Protein AF-A0A832HDM3-F1 (afdb_monomer)

Structure (mmCIF, N/CA/C/O backbone):
data_AF-A0A832HDM3-F1
#
_entry.id   AF-A0A832HDM3-F1
#
loop_
_atom_site.group_PDB
_atom_site.id
_atom_site.type_symbol
_atom_site.label_atom_id
_atom_site.label_alt_id
_atom_site.label_comp_id
_atom_site.label_asym_id
_atom_site.label_entity_id
_atom_site.label_seq_id
_atom_site.pdbx_PDB_ins_code
_atom_site.Cartn_x
_atom_site.Cartn_y
_atom_site.Cartn_z
_atom_site.occupancy
_atom_site.B_iso_or_equiv
_atom_site.auth_seq_id
_atom_site.auth_comp_id
_atom_site.auth_asym_id
_atom_site.auth_atom_id
_atom_site.pdbx_PDB_model_num
ATOM 1 N N . MET A 1 1 ? 50.921 -23.678 -40.370 1.00 53.12 1 MET A N 1
ATOM 2 C CA . MET A 1 1 ? 50.305 -22.586 -41.157 1.00 53.12 1 MET A CA 1
ATOM 3 C C . MET A 1 1 ? 49.624 -21.638 -40.180 1.00 53.12 1 MET A C 1
ATOM 5 O O . MET A 1 1 ? 48.712 -22.069 -39.490 1.00 53.12 1 MET A O 1
ATOM 9 N N . ARG A 1 2 ? 50.122 -20.404 -40.016 1.00 60.69 2 ARG A N 1
ATOM 10 C CA . ARG A 1 2 ? 49.492 -19.406 -39.134 1.00 60.69 2 ARG A CA 1
ATOM 11 C C . ARG A 1 2 ? 48.236 -18.883 -39.833 1.00 60.69 2 ARG A C 1
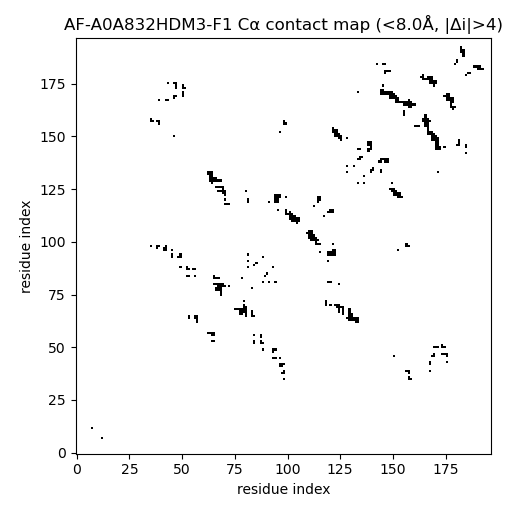ATOM 13 O O . ARG A 1 2 ? 48.351 -18.284 -40.896 1.00 60.69 2 ARG A O 1
ATOM 20 N N . GLN A 1 3 ? 47.059 -19.151 -39.274 1.00 69.19 3 GLN A N 1
ATOM 21 C CA . GLN A 1 3 ? 45.813 -18.558 -39.753 1.00 69.19 3 GLN A CA 1
ATOM 22 C C . GLN A 1 3 ? 45.880 -17.045 -39.511 1.00 69.19 3 GLN A C 1
ATOM 24 O O . GLN A 1 3 ? 46.030 -16.606 -38.372 1.00 69.19 3 GLN A O 1
ATOM 29 N N . ALA A 1 4 ? 45.827 -16.252 -40.581 1.00 66.88 4 ALA A N 1
ATOM 30 C CA . ALA A 1 4 ? 45.686 -14.808 -40.472 1.00 66.88 4 ALA A CA 1
ATOM 31 C C . ALA A 1 4 ? 44.328 -14.504 -39.823 1.00 66.88 4 ALA A C 1
ATOM 33 O O . ALA A 1 4 ? 43.287 -14.910 -40.343 1.00 66.88 4 ALA A O 1
ATOM 34 N N . ALA A 1 5 ? 44.340 -13.828 -38.674 1.00 71.88 5 ALA A N 1
ATOM 35 C CA . ALA A 1 5 ? 43.118 -13.359 -38.038 1.00 71.88 5 ALA A CA 1
ATOM 36 C C . ALA A 1 5 ? 42.422 -12.366 -38.983 1.00 71.88 5 ALA A C 1
ATOM 38 O O . ALA A 1 5 ? 43.034 -11.392 -39.423 1.00 71.88 5 ALA A O 1
ATOM 39 N N . LYS A 1 6 ? 41.157 -12.629 -39.329 1.00 76.12 6 LYS A N 1
ATOM 40 C CA . LYS A 1 6 ? 40.330 -11.691 -40.096 1.00 76.12 6 LYS A CA 1
ATOM 41 C C . LYS A 1 6 ? 40.103 -10.443 -39.236 1.00 76.12 6 LYS A C 1
ATOM 43 O O . LYS A 1 6 ? 39.576 -10.554 -38.133 1.00 76.12 6 LYS A O 1
ATOM 48 N N . GLY A 1 7 ? 40.543 -9.282 -39.720 1.00 79.88 7 GLY A N 1
ATOM 49 C CA . GLY A 1 7 ? 40.271 -7.996 -39.080 1.00 79.88 7 GLY A CA 1
ATOM 50 C C . GLY A 1 7 ? 38.804 -7.604 -39.252 1.00 79.88 7 GLY A C 1
ATOM 51 O O . GLY A 1 7 ? 38.212 -7.881 -40.292 1.00 79.88 7 GLY A O 1
ATOM 52 N N . PHE A 1 8 ? 38.232 -6.974 -38.229 1.00 80.25 8 PHE A N 1
ATOM 53 C CA . PHE A 1 8 ? 36.861 -6.472 -38.251 1.00 80.25 8 PHE A CA 1
ATOM 54 C C . PHE A 1 8 ? 36.763 -5.263 -39.187 1.00 80.25 8 PHE A C 1
ATOM 56 O O . PHE A 1 8 ? 37.583 -4.344 -39.103 1.00 80.25 8 PHE A O 1
ATOM 63 N N . THR A 1 9 ? 35.788 -5.250 -40.090 1.00 91.06 9 THR A N 1
ATOM 64 C CA . THR A 1 9 ? 35.557 -4.103 -40.973 1.00 91.06 9 THR A CA 1
ATOM 65 C C . THR A 1 9 ? 34.758 -3.022 -40.243 1.00 91.06 9 THR A C 1
ATOM 67 O O . THR A 1 9 ? 33.903 -3.300 -39.402 1.00 91.06 9 THR A O 1
ATOM 70 N N . LEU A 1 10 ? 35.002 -1.753 -40.582 1.00 90.19 10 LEU A N 1
ATOM 71 C CA . LEU A 1 10 ? 34.226 -0.625 -40.045 1.00 90.19 10 LEU A CA 1
ATOM 72 C C . LEU A 1 10 ? 32.723 -0.766 -40.338 1.00 90.19 10 LEU A C 1
ATOM 74 O O . LEU A 1 10 ? 31.896 -0.355 -39.529 1.00 90.19 10 LEU A O 1
ATOM 78 N N . LEU A 1 11 ? 32.377 -1.372 -41.478 1.00 93.50 11 LEU A N 1
ATOM 79 C CA . LEU A 1 11 ? 30.993 -1.618 -41.875 1.00 93.50 11 LEU A CA 1
ATOM 80 C C . LEU A 1 11 ? 30.313 -2.651 -40.968 1.00 93.50 11 LEU A C 1
ATOM 82 O O . LEU A 1 11 ? 29.177 -2.432 -40.555 1.00 93.50 11 LEU A O 1
ATOM 86 N N . GLU A 1 12 ? 31.004 -3.744 -40.628 1.00 93.50 12 GLU A N 1
ATOM 87 C CA . GLU A 1 12 ? 30.486 -4.753 -39.694 1.00 93.50 12 GLU A CA 1
ATOM 88 C C . GLU A 1 12 ? 30.199 -4.133 -38.322 1.00 93.50 12 GLU A C 1
ATOM 90 O O . GLU A 1 12 ? 29.145 -4.395 -37.744 1.00 93.50 12 GLU A O 1
ATOM 95 N N . LEU A 1 13 ? 31.069 -3.239 -37.835 1.00 92.25 13 LEU A N 1
ATOM 96 C CA . LEU A 1 13 ? 30.812 -2.508 -36.590 1.00 92.25 13 LEU A CA 1
ATOM 97 C C . LEU A 1 13 ? 29.603 -1.583 -36.705 1.00 92.25 13 LEU A C 1
ATOM 99 O O . LEU A 1 13 ? 28.762 -1.550 -35.806 1.00 92.25 13 LEU A O 1
ATOM 103 N N . LEU A 1 14 ? 29.513 -0.847 -37.813 1.00 94.62 14 LEU A N 1
ATOM 104 C CA . LEU A 1 14 ? 28.462 0.136 -38.041 1.00 94.62 14 LEU A CA 1
ATOM 105 C C . LEU A 1 14 ? 27.075 -0.515 -38.080 1.00 94.62 14 LEU A C 1
ATOM 107 O O . LEU A 1 14 ? 26.150 -0.029 -37.435 1.00 94.62 14 LEU A O 1
ATOM 111 N N . VAL A 1 15 ? 26.922 -1.631 -38.795 1.00 95.25 15 VAL A N 1
ATOM 112 C CA . VAL A 1 15 ? 25.636 -2.339 -38.883 1.00 95.25 15 VAL A CA 1
ATOM 113 C C . VAL A 1 15 ? 25.203 -2.863 -37.511 1.00 95.25 15 VAL A C 1
ATOM 115 O O . VAL A 1 15 ? 24.029 -2.760 -37.160 1.00 95.25 15 VAL A O 1
ATOM 118 N N . VAL A 1 16 ? 26.139 -3.360 -36.696 1.00 95.56 16 VAL A N 1
ATOM 119 C CA . VAL A 1 16 ? 25.828 -3.878 -35.354 1.00 95.56 16 VAL A CA 1
ATOM 120 C C . VAL A 1 16 ? 25.312 -2.775 -34.435 1.00 95.56 16 VAL A C 1
ATOM 122 O O . VAL A 1 16 ? 24.272 -2.951 -33.800 1.00 95.56 16 VAL A O 1
ATOM 125 N N . VAL A 1 17 ? 25.983 -1.621 -34.382 1.00 96.56 17 VAL A N 1
ATOM 126 C CA . VAL A 1 17 ? 25.515 -0.513 -33.532 1.00 96.56 17 VAL A CA 1
ATOM 127 C C . VAL A 1 17 ? 24.185 0.062 -34.023 1.00 96.56 17 VAL A C 1
ATOM 129 O O . VAL A 1 17 ? 23.351 0.431 -33.199 1.00 96.56 17 VAL A O 1
ATOM 132 N N . MET A 1 18 ? 23.939 0.061 -35.339 1.00 97.31 18 MET A N 1
ATOM 133 C CA . MET A 1 18 ? 22.647 0.458 -35.911 1.00 97.31 18 MET A CA 1
ATOM 134 C C . MET A 1 18 ? 21.521 -0.481 -35.467 1.00 97.31 18 MET A C 1
ATOM 136 O O . MET A 1 18 ? 20.474 -0.014 -35.022 1.00 97.31 18 MET A O 1
ATOM 140 N N . ILE A 1 19 ? 21.742 -1.798 -35.514 1.00 97.00 19 ILE A N 1
ATOM 141 C CA . ILE A 1 19 ? 20.753 -2.784 -35.055 1.00 97.00 19 ILE A CA 1
ATOM 142 C C . ILE A 1 19 ? 20.501 -2.639 -33.546 1.00 97.00 19 ILE A C 1
ATOM 144 O O . ILE A 1 19 ? 19.345 -2.603 -33.127 1.00 97.00 19 ILE A O 1
ATOM 148 N N . ILE A 1 20 ? 21.551 -2.492 -32.727 1.00 96.75 20 ILE A N 1
ATOM 149 C CA . ILE A 1 20 ? 21.409 -2.272 -31.276 1.00 96.75 20 ILE A CA 1
ATOM 150 C C . ILE A 1 20 ? 20.607 -0.993 -30.996 1.00 96.75 20 ILE A C 1
ATOM 152 O O . ILE A 1 20 ? 19.727 -1.005 -30.137 1.00 96.75 20 ILE A O 1
ATOM 156 N N . GLY A 1 21 ? 20.857 0.088 -31.743 1.00 97.19 21 GLY A N 1
ATOM 157 C CA . GLY A 1 21 ? 20.116 1.343 -31.618 1.00 97.19 21 GLY A CA 1
ATOM 158 C C . GLY A 1 21 ? 18.615 1.176 -31.867 1.00 97.19 21 GLY A C 1
ATOM 159 O O . GLY A 1 21 ? 17.808 1.648 -31.068 1.00 97.19 21 GLY A O 1
ATOM 160 N N . VAL A 1 22 ? 18.234 0.444 -32.920 1.00 96.31 22 VAL A N 1
ATOM 161 C CA . VAL A 1 22 ? 16.821 0.146 -33.223 1.00 96.31 22 VAL A CA 1
ATOM 162 C C . VAL A 1 22 ? 16.179 -0.699 -32.119 1.00 96.31 22 VAL A C 1
ATOM 164 O O . VAL A 1 22 ? 15.066 -0.401 -31.687 1.00 96.31 22 VAL A O 1
ATOM 167 N N . LEU A 1 23 ? 16.879 -1.721 -31.617 1.00 97.00 23 LEU A N 1
ATOM 168 C CA . LEU A 1 23 ? 16.364 -2.574 -30.540 1.00 97.00 23 LEU A CA 1
ATOM 169 C C . LEU A 1 23 ? 16.149 -1.787 -29.240 1.00 97.00 23 LEU A C 1
ATOM 171 O O . LEU A 1 23 ? 15.093 -1.904 -28.615 1.00 97.00 23 LEU A O 1
ATOM 175 N N . LEU A 1 24 ? 17.113 -0.948 -28.849 1.00 96.12 24 LEU A N 1
ATOM 176 C CA . LEU A 1 24 ? 16.995 -0.107 -27.657 1.00 96.12 24 LEU A CA 1
ATOM 177 C C . LEU A 1 24 ? 15.865 0.920 -27.792 1.00 96.12 24 LEU A C 1
ATOM 179 O O . LEU A 1 24 ? 15.121 1.120 -26.831 1.00 96.12 24 LEU A O 1
ATOM 183 N N . ALA A 1 25 ? 15.685 1.518 -28.974 1.00 94.31 25 ALA A N 1
ATOM 184 C CA . ALA A 1 25 ? 14.614 2.483 -29.224 1.00 94.31 25 ALA A CA 1
ATOM 185 C C . ALA A 1 25 ? 13.215 1.896 -28.961 1.00 94.31 25 ALA A C 1
ATOM 187 O O . ALA A 1 25 ? 12.348 2.589 -28.432 1.00 94.31 25 ALA A O 1
ATOM 188 N N . ILE A 1 26 ? 13.006 0.613 -29.272 1.00 94.25 26 ILE A N 1
ATOM 189 C CA . ILE A 1 26 ? 11.732 -0.078 -29.018 1.00 94.25 26 ILE A CA 1
ATOM 190 C C . ILE A 1 26 ? 11.630 -0.543 -27.554 1.00 94.25 26 ILE A C 1
ATOM 192 O O . ILE A 1 26 ? 10.548 -0.530 -26.969 1.00 94.25 26 ILE A O 1
ATOM 196 N N . MET A 1 27 ? 12.745 -0.937 -26.934 1.00 93.00 27 MET A N 1
ATOM 197 C CA . MET A 1 27 ? 12.757 -1.524 -25.589 1.00 93.00 27 MET A CA 1
ATOM 198 C C . MET A 1 27 ? 12.535 -0.500 -24.464 1.00 93.00 27 MET A C 1
ATOM 200 O O . MET A 1 27 ? 11.845 -0.801 -23.487 1.00 93.00 27 MET A O 1
ATOM 204 N N . VAL A 1 28 ? 13.082 0.712 -24.593 1.00 91.88 28 VAL A N 1
ATOM 205 C CA . VAL A 1 28 ? 12.977 1.769 -23.569 1.00 91.88 28 VAL A CA 1
ATOM 206 C C . VAL A 1 28 ? 11.524 2.122 -23.191 1.00 91.88 28 VAL A C 1
ATOM 208 O O . VAL A 1 28 ? 11.221 2.086 -21.995 1.00 91.88 28 VAL A O 1
ATOM 211 N N . PRO A 1 29 ? 10.596 2.421 -24.128 1.00 85.69 29 PRO A N 1
ATOM 212 C CA . PRO A 1 29 ? 9.221 2.780 -23.760 1.00 85.69 29 PRO A CA 1
ATOM 213 C C . PRO A 1 29 ? 8.453 1.622 -23.103 1.00 85.69 29 PRO A C 1
ATOM 215 O O . PRO A 1 29 ? 7.623 1.845 -22.222 1.00 85.69 29 PRO A O 1
ATOM 218 N N . VAL A 1 30 ? 8.747 0.374 -23.481 1.00 90.44 30 VAL A N 1
ATOM 219 C CA . VAL A 1 30 ? 8.083 -0.813 -22.917 1.00 90.44 30 VAL A CA 1
ATOM 220 C C . VAL A 1 30 ? 8.484 -1.038 -21.457 1.00 90.44 30 VAL A C 1
ATOM 222 O O . VAL A 1 30 ? 7.640 -1.394 -20.630 1.00 90.44 30 VAL A O 1
ATOM 225 N N . LEU A 1 31 ? 9.752 -0.792 -21.116 1.00 88.75 31 LEU A N 1
ATOM 226 C CA . LEU A 1 31 ? 10.269 -1.000 -19.764 1.00 88.75 31 LEU A CA 1
ATOM 227 C C . LEU A 1 31 ? 9.603 -0.082 -18.725 1.00 88.75 31 LEU A C 1
ATOM 229 O O . LEU A 1 31 ? 9.371 -0.514 -17.595 1.00 88.75 31 LEU A O 1
ATOM 233 N N . GLY A 1 32 ? 9.256 1.153 -19.105 1.00 84.31 32 GLY A N 1
ATOM 234 C CA . GLY A 1 32 ? 8.542 2.089 -18.229 1.00 84.31 32 GLY A CA 1
ATOM 235 C C . GLY A 1 32 ? 7.186 1.537 -17.784 1.00 84.31 32 GLY A C 1
ATOM 236 O O . GLY A 1 32 ? 6.943 1.372 -16.588 1.00 84.31 32 GLY A O 1
ATOM 237 N N . ASN A 1 33 ? 6.356 1.136 -18.750 1.00 84.06 33 ASN A N 1
ATOM 238 C CA . ASN A 1 33 ? 5.039 0.546 -18.488 1.00 84.06 33 ASN A CA 1
ATOM 239 C C . ASN A 1 33 ? 5.138 -0.754 -17.675 1.00 84.06 33 ASN A C 1
ATOM 241 O O . ASN A 1 33 ? 4.314 -1.016 -16.798 1.00 84.06 33 ASN A O 1
ATOM 245 N N . ALA A 1 34 ? 6.147 -1.586 -17.955 1.00 87.19 34 ALA A N 1
ATOM 246 C CA . ALA A 1 34 ? 6.375 -2.821 -17.209 1.00 87.19 34 ALA A CA 1
ATOM 247 C C . ALA A 1 34 ? 6.717 -2.543 -15.737 1.00 87.19 34 ALA A C 1
ATOM 249 O O . ALA A 1 34 ? 6.176 -3.199 -14.846 1.00 87.19 34 ALA A O 1
ATOM 250 N N . ARG A 1 35 ? 7.570 -1.545 -15.472 1.00 87.06 35 ARG A N 1
ATOM 251 C CA . ARG A 1 35 ? 7.946 -1.138 -14.113 1.00 87.06 35 ARG A CA 1
ATOM 252 C C . ARG A 1 35 ? 6.757 -0.585 -13.332 1.00 87.06 35 ARG A C 1
ATOM 254 O O . ARG A 1 35 ? 6.601 -0.929 -12.165 1.00 87.06 35 ARG A O 1
ATOM 261 N N . GLU A 1 36 ? 5.917 0.229 -13.963 1.00 85.19 36 GLU A N 1
ATOM 262 C CA . GLU A 1 36 ? 4.714 0.778 -13.329 1.00 85.19 36 GLU A CA 1
ATOM 263 C C . GLU A 1 36 ? 3.729 -0.331 -12.936 1.00 85.19 36 GLU A C 1
ATOM 265 O O . GLU A 1 36 ? 3.281 -0.401 -11.790 1.00 85.19 36 GLU A O 1
ATOM 270 N N . ARG A 1 37 ? 3.463 -1.268 -13.857 1.00 87.88 37 ARG A N 1
ATOM 271 C CA . ARG A 1 37 ? 2.613 -2.438 -13.591 1.00 87.88 37 ARG A CA 1
ATOM 272 C C . ARG A 1 37 ? 3.185 -3.321 -12.485 1.00 87.88 37 ARG A C 1
ATOM 274 O O . ARG A 1 37 ? 2.439 -3.748 -11.608 1.00 87.88 37 ARG A O 1
ATOM 281 N N . ALA A 1 38 ? 4.495 -3.568 -12.495 1.00 90.81 38 ALA A N 1
ATOM 282 C CA . ALA A 1 38 ? 5.166 -4.311 -11.431 1.00 90.81 38 ALA A CA 1
ATOM 283 C C . ALA A 1 38 ? 5.033 -3.600 -10.076 1.00 90.81 38 ALA A C 1
ATOM 285 O O . ALA A 1 38 ? 4.770 -4.253 -9.069 1.00 90.81 38 ALA A O 1
ATOM 286 N N . GLY A 1 39 ? 5.141 -2.267 -10.060 1.00 90.56 39 GLY A N 1
ATOM 287 C CA . GLY A 1 39 ? 4.891 -1.447 -8.877 1.00 90.56 39 GLY A CA 1
ATOM 288 C C . GLY A 1 39 ? 3.468 -1.613 -8.345 1.00 90.56 39 GLY A C 1
ATOM 289 O O . GLY A 1 39 ? 3.295 -1.833 -7.150 1.00 90.56 39 GLY A O 1
ATOM 290 N N . ARG A 1 40 ? 2.459 -1.596 -9.227 1.00 90.94 40 ARG A N 1
ATOM 291 C CA . ARG A 1 40 ? 1.051 -1.820 -8.852 1.00 90.94 40 ARG A CA 1
ATOM 292 C C . ARG A 1 40 ? 0.830 -3.187 -8.223 1.00 90.94 40 ARG A C 1
ATOM 294 O O . ARG A 1 40 ? 0.243 -3.283 -7.151 1.00 90.94 40 ARG A O 1
ATOM 301 N N . VAL A 1 41 ? 1.351 -4.237 -8.854 1.00 92.75 41 VAL A N 1
ATOM 302 C CA . VAL A 1 41 ? 1.258 -5.610 -8.334 1.00 92.75 41 VAL A CA 1
ATOM 303 C C . VAL A 1 41 ? 1.954 -5.731 -6.977 1.00 92.75 41 VAL A C 1
ATOM 305 O O . VAL A 1 41 ? 1.413 -6.347 -6.061 1.00 92.75 41 VAL A O 1
ATOM 308 N N . ALA A 1 42 ? 3.127 -5.116 -6.820 1.00 94.06 42 ALA A N 1
ATO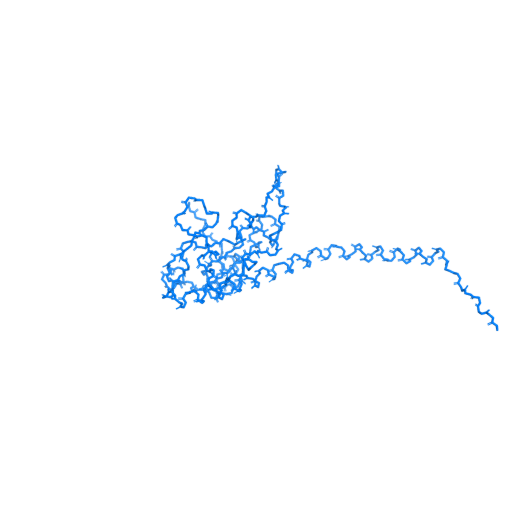M 309 C CA . ALA A 1 42 ? 3.862 -5.127 -5.563 1.00 94.06 42 ALA A CA 1
ATOM 310 C C . ALA A 1 42 ? 3.123 -4.372 -4.443 1.00 94.06 42 ALA A C 1
ATOM 312 O O . ALA A 1 42 ? 2.991 -4.918 -3.349 1.00 94.06 42 ALA A O 1
ATOM 313 N N . CYS A 1 43 ? 2.594 -3.167 -4.699 1.00 92.62 43 CYS A N 1
ATOM 314 C CA . CYS A 1 43 ? 1.803 -2.437 -3.698 1.00 92.62 43 CYS A CA 1
ATOM 315 C C . CYS A 1 43 ? 0.502 -3.176 -3.359 1.00 92.62 43 CYS A C 1
ATOM 317 O O . CYS A 1 43 ? 0.156 -3.283 -2.186 1.00 92.62 43 CYS A O 1
ATOM 319 N N . GLY A 1 44 ? -0.161 -3.795 -4.341 1.00 94.50 44 GLY A N 1
ATOM 320 C CA . GLY A 1 44 ? -1.329 -4.638 -4.083 1.00 94.50 44 GLY A CA 1
ATOM 321 C C . GLY A 1 44 ? -1.014 -5.854 -3.203 1.00 94.50 44 GLY A C 1
ATOM 322 O O . GLY A 1 44 ? -1.777 -6.182 -2.297 1.00 94.50 44 GLY A O 1
ATOM 323 N N . ALA A 1 45 ? 0.140 -6.498 -3.397 1.00 94.81 45 ALA A N 1
ATOM 324 C CA . ALA A 1 45 ? 0.582 -7.590 -2.530 1.00 94.81 45 ALA A CA 1
ATOM 325 C C . ALA A 1 45 ? 0.874 -7.119 -1.092 1.00 94.81 45 ALA A C 1
ATOM 327 O O . ALA A 1 45 ? 0.508 -7.812 -0.141 1.00 94.81 45 ALA A O 1
ATOM 328 N N . LEU A 1 46 ? 1.477 -5.935 -0.927 1.00 94.88 46 LEU A N 1
ATOM 329 C CA . LEU A 1 46 ? 1.701 -5.321 0.386 1.00 94.88 46 LEU A CA 1
ATOM 330 C C . LEU A 1 46 ? 0.377 -4.990 1.085 1.00 94.88 46 LEU A C 1
ATOM 332 O O . LEU A 1 46 ? 0.186 -5.404 2.225 1.00 94.88 46 LEU A O 1
ATOM 336 N N . LEU A 1 47 ? -0.567 -4.344 0.390 1.00 95.44 47 LEU A N 1
ATOM 337 C CA . LEU A 1 47 ? -1.914 -4.069 0.906 1.00 95.44 47 LEU A CA 1
ATOM 338 C C . LEU A 1 47 ? -2.636 -5.347 1.333 1.00 95.44 47 LEU A C 1
ATOM 340 O O . LEU A 1 47 ? -3.225 -5.394 2.409 1.00 95.44 47 LEU A O 1
ATOM 344 N N . LYS A 1 48 ? -2.549 -6.414 0.535 1.00 96.19 48 LYS A N 1
ATOM 345 C CA . LYS A 1 48 ? -3.117 -7.714 0.906 1.00 96.19 48 LYS A CA 1
ATOM 346 C C . LYS A 1 48 ? -2.479 -8.273 2.182 1.00 96.19 48 LYS A C 1
ATOM 348 O O . LYS A 1 48 ? -3.188 -8.813 3.029 1.00 96.19 48 LYS A O 1
ATOM 353 N N . GLY A 1 49 ? -1.162 -8.116 2.339 1.00 95.69 49 GLY A N 1
ATOM 354 C CA . GLY A 1 49 ? -0.444 -8.437 3.575 1.00 95.69 49 GLY A CA 1
ATOM 355 C C . GLY A 1 49 ? -0.945 -7.626 4.774 1.00 95.69 49 GLY A C 1
ATOM 356 O O . GLY A 1 49 ? -1.206 -8.198 5.831 1.00 95.69 49 GLY A O 1
ATOM 357 N N . LEU A 1 50 ? -1.182 -6.323 4.595 1.00 96.44 50 LEU A N 1
ATOM 358 C CA . LEU A 1 50 ? -1.801 -5.480 5.622 1.00 96.44 50 LEU A CA 1
ATOM 359 C C . LEU A 1 50 ? -3.222 -5.947 5.963 1.00 96.44 50 LEU A C 1
ATOM 361 O O . LEU A 1 50 ? -3.570 -5.990 7.136 1.00 96.44 50 LEU A O 1
ATOM 365 N N . GLY A 1 51 ? -4.021 -6.371 4.980 1.00 95.62 51 GLY A N 1
ATOM 366 C CA . GLY A 1 51 ? -5.354 -6.942 5.213 1.00 95.62 51 GLY A CA 1
ATOM 367 C C . GLY A 1 51 ? -5.337 -8.224 6.045 1.00 95.62 51 GLY A C 1
ATOM 368 O O . GLY A 1 51 ? -6.184 -8.409 6.916 1.00 95.62 51 GLY A O 1
ATOM 369 N N . VAL A 1 52 ? -4.328 -9.084 5.860 1.00 96.19 52 VAL A N 1
ATOM 370 C CA . VAL A 1 52 ? -4.084 -10.205 6.784 1.00 96.19 52 VAL A CA 1
ATOM 371 C C . VAL A 1 52 ? -3.823 -9.684 8.200 1.00 96.19 52 VAL A C 1
ATOM 373 O O . VAL A 1 52 ? -4.484 -10.141 9.126 1.00 96.19 52 VAL A O 1
ATOM 376 N N . GLY A 1 53 ? -2.949 -8.685 8.360 1.00 96.19 53 GLY A N 1
ATOM 377 C CA . GLY A 1 53 ? -2.681 -8.064 9.661 1.00 96.19 53 GLY A CA 1
ATOM 378 C C . GLY A 1 53 ? -3.923 -7.448 10.316 1.00 96.19 53 GLY A C 1
ATOM 379 O O . GLY A 1 53 ? -4.113 -7.590 11.522 1.00 96.19 53 GLY A O 1
ATOM 380 N N . VAL A 1 54 ? -4.804 -6.814 9.533 1.00 95.69 54 VAL A N 1
ATOM 381 C CA . VAL A 1 54 ? -6.081 -6.264 10.021 1.00 95.69 54 VAL A CA 1
ATOM 382 C C . VAL A 1 54 ? -6.981 -7.379 10.545 1.00 95.69 54 VAL A C 1
ATOM 384 O O . VAL A 1 54 ? -7.558 -7.235 11.619 1.00 95.69 54 VAL A O 1
ATOM 387 N N . ARG A 1 55 ? -7.088 -8.506 9.832 1.00 94.88 55 ARG A N 1
ATOM 388 C CA . ARG A 1 55 ? -7.885 -9.648 10.303 1.00 94.88 55 ARG A CA 1
ATOM 389 C C . ARG A 1 55 ? -7.335 -10.241 11.592 1.00 94.88 55 ARG A C 1
ATOM 391 O O . ARG A 1 55 ? -8.109 -10.449 12.518 1.00 94.88 55 ARG A O 1
ATOM 398 N N . THR A 1 56 ? -6.020 -10.428 11.686 1.00 96.12 56 THR A N 1
ATOM 399 C CA . THR A 1 56 ? -5.385 -10.885 12.931 1.00 96.12 56 THR A CA 1
ATOM 400 C C . THR A 1 56 ? -5.667 -9.917 14.081 1.00 96.12 56 THR A C 1
ATOM 402 O O . THR A 1 56 ? -6.047 -10.343 15.166 1.00 96.12 56 THR A O 1
ATOM 405 N N . TYR A 1 57 ? -5.593 -8.604 13.833 1.00 96.44 57 TYR A N 1
ATOM 406 C CA . TYR A 1 57 ? -5.980 -7.603 14.828 1.00 96.44 57 TYR A CA 1
ATOM 407 C C . TYR A 1 57 ? -7.449 -7.759 15.247 1.00 96.44 57 TYR A C 1
ATOM 409 O O . TYR A 1 57 ? -7.758 -7.745 16.436 1.00 96.44 57 TYR A O 1
ATOM 417 N N . MET A 1 58 ? -8.368 -7.920 14.293 1.00 94.81 58 MET A N 1
ATOM 418 C CA . MET A 1 58 ? -9.795 -8.085 14.577 1.00 94.81 58 MET A CA 1
ATOM 419 C C . MET A 1 58 ? -10.075 -9.327 15.426 1.00 94.81 58 MET A C 1
ATOM 421 O O . MET A 1 58 ? -10.871 -9.252 16.362 1.00 94.81 58 MET A O 1
ATOM 425 N N . GLU A 1 59 ? -9.431 -10.452 15.122 1.00 94.56 59 GLU A N 1
ATOM 426 C CA . GLU A 1 59 ? -9.553 -11.698 15.887 1.00 94.56 59 GLU A CA 1
ATOM 427 C C . GLU A 1 59 ? -9.153 -11.500 17.358 1.00 94.56 59 GLU A C 1
ATOM 429 O O . GLU A 1 59 ? -9.841 -11.983 18.258 1.00 94.56 59 GLU A O 1
ATOM 434 N N . GLU A 1 60 ? -8.110 -10.709 17.613 1.00 95.94 60 GLU A N 1
ATOM 435 C CA . GLU A 1 60 ? -7.632 -10.380 18.962 1.00 95.94 60 GLU A CA 1
ATOM 436 C C . GLU A 1 60 ? -8.487 -9.306 19.66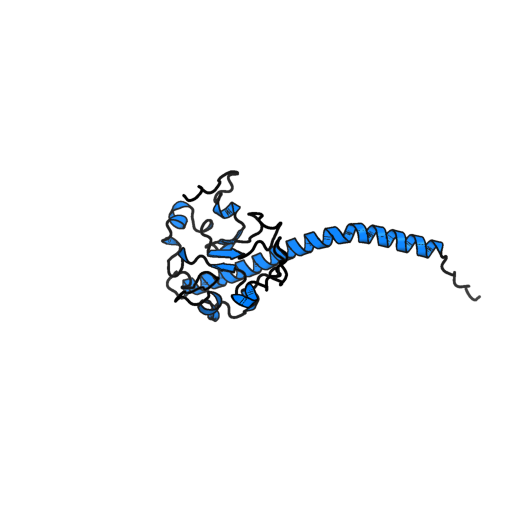7 1.00 95.94 60 GLU A C 1
ATOM 438 O O . GLU A 1 60 ? -8.518 -9.242 20.896 1.00 95.94 60 GLU A O 1
ATOM 443 N N . ASN A 1 61 ? -9.218 -8.478 18.911 1.00 95.62 61 ASN A N 1
ATOM 444 C CA . ASN A 1 61 ? -9.931 -7.293 19.408 1.00 95.62 61 ASN A CA 1
ATOM 445 C C . ASN A 1 61 ? -11.451 -7.373 19.186 1.00 95.62 61 ASN A C 1
ATOM 447 O O . ASN A 1 61 ? -12.085 -6.410 18.748 1.00 95.62 61 ASN A O 1
ATOM 451 N N . GLN A 1 62 ? -12.069 -8.518 19.495 1.00 94.19 62 GLN A N 1
ATOM 452 C CA . GLN A 1 62 ? -13.535 -8.699 19.478 1.00 94.19 62 GLN A CA 1
ATOM 453 C C . GLN A 1 62 ? -14.193 -8.355 18.124 1.00 94.19 62 GLN A C 1
ATOM 455 O O . GLN A 1 62 ? -15.318 -7.846 18.058 1.00 94.19 62 GLN A O 1
ATOM 460 N N . LEU A 1 63 ? -13.494 -8.651 17.026 1.00 92.88 63 LEU A N 1
ATOM 461 C CA . LEU A 1 63 ? -13.913 -8.386 15.649 1.00 92.88 63 LEU A CA 1
ATOM 462 C C . LEU A 1 63 ? -14.100 -6.892 15.342 1.00 92.88 63 LEU A C 1
ATOM 464 O O . LEU A 1 63 ? -14.928 -6.524 14.504 1.00 92.88 63 LEU A O 1
ATOM 468 N N . THR A 1 64 ? -13.357 -6.025 16.033 1.00 93.94 64 THR A N 1
ATOM 469 C CA . THR A 1 64 ? -13.337 -4.580 15.773 1.00 93.94 64 THR A CA 1
ATOM 470 C C . THR A 1 64 ? -12.123 -4.182 14.944 1.00 93.94 64 THR A C 1
ATOM 472 O O . THR A 1 64 ? -11.038 -4.743 15.092 1.00 93.94 64 THR A O 1
ATOM 475 N N . LEU A 1 65 ? -12.316 -3.215 14.048 1.00 93.94 65 LEU A N 1
ATOM 476 C CA . LEU A 1 65 ? -11.230 -2.647 13.256 1.00 93.94 65 LEU A CA 1
ATOM 477 C C . LEU A 1 65 ? -10.319 -1.743 14.105 1.00 93.94 65 LEU A C 1
ATOM 479 O O . LEU A 1 65 ? -10.802 -1.133 15.066 1.00 93.94 65 LEU A O 1
ATOM 483 N N . PRO A 1 66 ? -9.032 -1.597 13.729 1.00 94.31 66 PRO A N 1
ATOM 484 C CA . PRO A 1 66 ? -8.066 -0.780 14.455 1.00 94.31 66 PRO A CA 1
ATOM 485 C C . PRO A 1 66 ? -8.586 0.614 14.796 1.00 94.31 66 PRO A C 1
ATOM 487 O O . PRO A 1 66 ? -9.106 1.345 13.945 1.00 94.31 66 PRO A O 1
ATOM 490 N N . TRP A 1 67 ? -8.434 1.001 16.058 1.00 92.75 67 TRP A N 1
ATOM 491 C CA . TRP A 1 67 ? -8.691 2.370 16.480 1.00 92.75 67 TRP A CA 1
ATOM 492 C C . TRP A 1 67 ? -7.469 3.228 16.135 1.00 92.75 67 TRP A C 1
ATOM 494 O O . TRP A 1 67 ? -6.482 3.254 16.870 1.00 92.75 67 TRP A O 1
ATOM 504 N N . ALA A 1 68 ? -7.510 3.852 14.960 1.00 89.88 68 ALA A N 1
ATOM 505 C CA . ALA A 1 68 ? -6.403 4.613 14.397 1.00 89.88 68 ALA A CA 1
ATOM 506 C C . ALA A 1 68 ? -6.901 5.832 13.610 1.00 89.88 68 ALA A C 1
ATOM 508 O O . ALA A 1 68 ? -8.032 5.849 13.115 1.00 89.88 68 ALA A O 1
ATOM 509 N N . ALA A 1 69 ? -6.044 6.845 13.499 1.00 85.56 69 ALA A N 1
ATOM 510 C CA . ALA A 1 69 ? -6.304 8.056 12.736 1.00 85.56 69 ALA A CA 1
ATOM 511 C C . ALA A 1 69 ? -6.246 7.789 11.228 1.00 85.56 69 ALA A C 1
ATOM 513 O O . ALA A 1 69 ? -5.476 6.947 10.757 1.00 85.56 69 ALA A O 1
ATOM 514 N N . GLN A 1 70 ? -7.017 8.564 10.466 1.00 80.38 70 GLN A N 1
ATOM 515 C CA . GLN A 1 70 ? -6.726 8.780 9.054 1.00 80.38 70 GLN A CA 1
ATOM 516 C C . GLN A 1 70 ? -5.429 9.596 8.940 1.00 80.38 70 GLN A C 1
ATOM 518 O O . GLN A 1 70 ? -5.203 10.516 9.728 1.00 80.38 70 GLN A O 1
ATOM 523 N N . VAL A 1 71 ? -4.583 9.269 7.963 1.00 74.81 71 VAL A N 1
ATOM 524 C CA . VAL A 1 71 ? -3.446 10.121 7.592 1.00 74.81 71 VAL A CA 1
ATOM 525 C C . VAL A 1 71 ? -3.894 11.140 6.531 1.00 74.81 71 VAL A C 1
ATOM 527 O O . VAL A 1 71 ? -4.649 10.772 5.631 1.00 74.81 71 VAL A O 1
ATOM 530 N N . PRO A 1 72 ? -3.455 12.408 6.589 1.00 69.19 72 PRO A N 1
ATOM 531 C CA . PRO A 1 72 ? -2.473 12.937 7.525 1.00 69.19 72 PRO A CA 1
ATOM 532 C C . PRO A 1 72 ? -3.042 13.113 8.938 1.00 69.19 72 PRO A C 1
ATOM 534 O O . PRO A 1 72 ? -4.167 13.589 9.101 1.00 69.19 72 PRO A O 1
ATOM 537 N N . SER A 1 73 ? -2.267 12.746 9.964 1.00 65.62 73 SER A N 1
ATOM 538 C CA . SER A 1 73 ? -2.718 12.805 11.363 1.00 65.62 73 SER A CA 1
ATOM 539 C C . SER A 1 73 ? -2.656 14.241 11.897 1.00 65.62 73 SER A C 1
ATOM 541 O O . SER A 1 73 ? -1.791 14.603 12.695 1.00 65.62 73 SER A O 1
ATOM 543 N N . ILE A 1 74 ? -3.548 15.104 11.412 1.00 63.00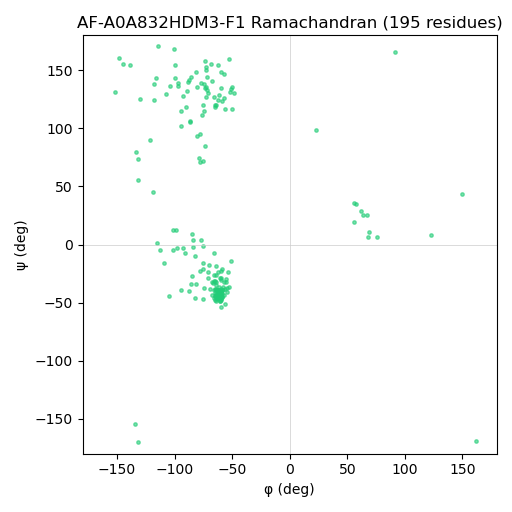 74 ILE A N 1
ATOM 544 C CA . ILE A 1 74 ? -3.616 16.510 11.815 1.00 63.00 74 ILE A CA 1
ATOM 545 C C . ILE A 1 74 ? -4.641 16.640 12.946 1.00 63.00 74 ILE A C 1
ATOM 547 O O . ILE A 1 74 ? -5.835 16.453 12.732 1.00 63.00 74 ILE A O 1
ATOM 551 N N . ASN A 1 75 ? -4.184 17.009 14.148 1.00 58.09 75 ASN A N 1
ATOM 552 C CA . ASN A 1 75 ? -5.032 17.299 15.316 1.00 58.09 75 ASN A CA 1
ATOM 553 C C . ASN A 1 75 ? -5.958 16.143 15.758 1.00 58.09 75 ASN A C 1
ATOM 555 O O . ASN A 1 75 ? -7.074 16.379 16.225 1.00 58.09 75 ASN A O 1
ATOM 559 N N . THR A 1 76 ? -5.511 14.892 15.634 1.00 68.50 76 THR A N 1
ATOM 560 C CA . THR A 1 76 ? -6.280 13.714 16.062 1.00 68.50 76 THR A CA 1
ATOM 561 C C . THR A 1 76 ? -5.754 13.141 17.379 1.00 68.50 76 THR A C 1
ATOM 563 O O . THR A 1 76 ? -4.557 12.928 17.523 1.00 68.50 76 THR A O 1
ATOM 566 N N . ASN A 1 77 ? -6.645 12.782 18.313 1.00 81.44 77 ASN A N 1
ATOM 567 C CA . ASN A 1 77 ? -6.291 12.021 19.530 1.00 81.44 77 ASN A CA 1
ATOM 568 C C . ASN 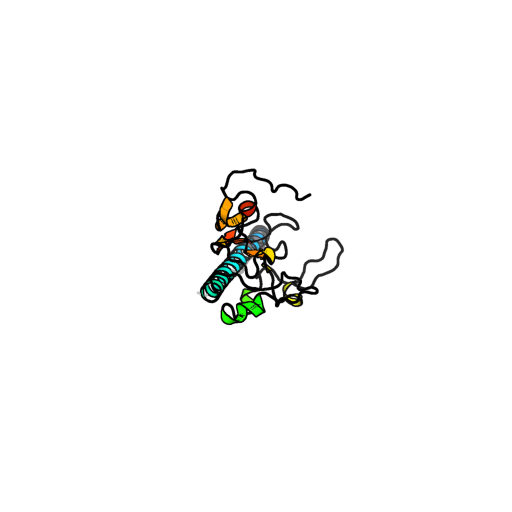A 1 77 ? -6.066 10.517 19.261 1.00 81.44 77 ASN A C 1
ATOM 570 O O . ASN A 1 77 ? -5.903 9.741 20.200 1.00 81.44 77 ASN A O 1
ATOM 574 N N . MET A 1 78 ? -6.130 10.095 17.997 1.00 84.38 78 MET A N 1
ATOM 575 C CA . MET A 1 78 ? -5.922 8.713 17.576 1.00 84.38 78 MET A CA 1
ATOM 576 C C . MET A 1 78 ? -4.476 8.516 17.098 1.00 84.38 78 MET A C 1
ATOM 578 O O . MET A 1 78 ? -3.968 9.386 16.387 1.00 84.38 78 MET A O 1
ATOM 582 N N . PRO A 1 79 ? -3.830 7.388 17.441 1.00 87.69 79 PRO A N 1
ATOM 583 C CA . PRO A 1 79 ? -2.519 7.036 16.911 1.00 87.69 79 PRO A CA 1
ATOM 584 C C . PRO A 1 79 ? -2.597 6.699 15.410 1.00 87.69 79 PRO A C 1
ATOM 586 O O . PRO A 1 79 ? -3.655 6.279 14.926 1.00 87.69 79 PRO A O 1
ATOM 589 N N . PRO A 1 80 ? -1.495 6.839 14.657 1.00 87.31 80 PRO A N 1
ATOM 590 C CA . PRO A 1 80 ? -1.397 6.335 13.292 1.00 87.31 80 PRO A CA 1
ATOM 591 C C . PRO A 1 80 ? -1.593 4.817 13.232 1.00 87.31 80 PRO A C 1
ATOM 593 O O . PRO A 1 80 ? -1.182 4.079 14.129 1.00 87.31 80 PRO A O 1
ATOM 596 N N . LEU A 1 81 ? -2.156 4.328 12.126 1.00 90.38 81 LEU A N 1
ATOM 597 C CA . LEU A 1 81 ? -2.417 2.897 11.941 1.00 90.38 81 LEU A CA 1
ATOM 598 C C . LEU A 1 81 ? -1.172 1.995 12.119 1.00 90.38 81 LEU A C 1
ATOM 600 O O . LEU A 1 81 ? -1.306 0.966 12.790 1.00 90.38 81 LEU A O 1
ATOM 604 N N . PRO A 1 82 ? 0.033 2.360 11.623 1.00 91.94 82 PRO A N 1
ATOM 605 C CA . PRO A 1 82 ? 1.243 1.569 11.846 1.00 91.94 82 PRO A CA 1
ATOM 606 C C . PRO A 1 82 ? 1.611 1.390 13.317 1.00 91.94 82 PRO A C 1
ATOM 608 O O . PRO A 1 82 ? 2.192 0.374 13.691 1.00 91.94 82 PRO A O 1
ATOM 611 N N . GLU A 1 83 ? 1.274 2.365 14.162 1.00 90.38 83 GLU A N 1
ATOM 612 C CA . GLU A 1 83 ? 1.519 2.285 15.597 1.00 90.38 83 GLU A CA 1
ATOM 613 C C . GLU A 1 83 ? 0.509 1.348 16.269 1.00 90.38 83 GLU A C 1
ATOM 615 O O . GLU A 1 83 ? 0.912 0.445 17.004 1.00 90.38 83 GLU A O 1
ATOM 620 N N . THR A 1 84 ? -0.784 1.489 15.951 1.00 92.25 84 THR A N 1
ATOM 621 C CA . THR A 1 84 ? -1.856 0.625 16.481 1.00 92.25 84 THR A CA 1
ATOM 622 C C . THR A 1 84 ? -1.649 -0.845 16.125 1.00 92.25 84 THR A C 1
ATOM 624 O O . THR A 1 84 ? -1.899 -1.724 16.948 1.00 92.25 84 THR A O 1
ATOM 627 N N . MET A 1 85 ? -1.191 -1.121 14.903 1.00 94.31 85 MET A N 1
ATOM 628 C CA . MET A 1 85 ? -1.022 -2.477 14.371 1.00 94.31 85 MET A CA 1
ATOM 629 C C . MET A 1 85 ? 0.417 -2.994 14.445 1.00 94.31 85 MET A C 1
ATOM 631 O O . MET A 1 85 ? 0.742 -4.015 13.838 1.00 94.31 85 MET A O 1
ATOM 635 N N . LYS A 1 86 ? 1.297 -2.321 15.189 1.00 94.69 86 LYS A N 1
ATOM 636 C CA . LYS A 1 86 ? 2.698 -2.729 15.338 1.00 94.69 86 LYS A CA 1
ATOM 637 C C . LYS A 1 86 ? 2.885 -4.192 15.782 1.00 94.69 86 LYS A C 1
ATOM 639 O O . LYS A 1 86 ? 3.828 -4.811 15.289 1.00 94.69 86 LYS A O 1
ATOM 644 N N . PRO A 1 87 ? 2.043 -4.779 16.663 1.00 96.00 87 PRO A N 1
ATOM 645 C CA . PRO A 1 87 ? 2.168 -6.195 17.015 1.00 96.00 87 PRO A CA 1
ATOM 646 C C . PRO A 1 87 ? 1.911 -7.140 15.833 1.00 96.00 87 PRO A C 1
ATOM 648 O O . PRO A 1 87 ? 2.612 -8.139 15.694 1.00 96.00 87 PRO A O 1
ATOM 651 N N . GLN A 1 88 ? 0.940 -6.821 14.971 1.00 96.12 88 GLN A N 1
ATOM 652 C CA . GLN A 1 88 ? 0.545 -7.665 13.838 1.00 96.12 88 GLN A CA 1
ATOM 653 C C . GLN A 1 88 ? 1.411 -7.412 12.595 1.00 96.12 88 GLN A C 1
ATOM 655 O O . GLN A 1 88 ? 1.693 -8.337 11.836 1.00 96.12 88 GLN A O 1
ATOM 660 N N . VAL A 1 89 ? 1.853 -6.169 12.382 1.00 95.81 89 VAL A N 1
ATOM 661 C CA . VAL A 1 89 ? 2.689 -5.759 11.246 1.00 95.81 89 VAL A CA 1
ATOM 662 C C . VAL A 1 89 ? 3.854 -4.887 11.744 1.00 95.81 89 VAL A C 1
ATOM 664 O O . VAL A 1 89 ? 3.816 -3.657 11.641 1.00 95.81 89 VAL A O 1
ATOM 667 N N . PRO A 1 90 ? 4.920 -5.508 12.282 1.00 94.44 90 PRO A N 1
ATOM 668 C CA . PRO A 1 90 ? 6.046 -4.778 12.866 1.00 94.44 90 PRO A CA 1
ATOM 669 C C . PRO A 1 90 ? 6.987 -4.152 11.826 1.00 94.44 90 PRO A C 1
ATOM 671 O O . PRO A 1 90 ? 7.745 -3.240 12.159 1.00 94.44 90 PRO A O 1
ATOM 674 N N . ASP A 1 91 ? 6.983 -4.638 10.580 1.00 93.69 91 ASP A N 1
ATOM 675 C CA . ASP A 1 91 ? 7.859 -4.118 9.529 1.00 93.69 91 ASP A CA 1
ATOM 676 C C . ASP A 1 91 ? 7.341 -2.779 8.988 1.00 93.69 91 ASP A C 1
ATOM 678 O O . ASP A 1 91 ? 6.338 -2.719 8.277 1.00 93.69 91 ASP A O 1
ATOM 682 N N . ALA A 1 92 ? 8.078 -1.701 9.263 1.00 88.12 92 ALA A N 1
ATOM 683 C CA . ALA A 1 92 ? 7.787 -0.360 8.762 1.00 88.12 92 ALA A CA 1
ATOM 684 C C . ALA A 1 92 ? 7.684 -0.301 7.226 1.00 88.12 92 ALA A C 1
ATOM 686 O O . ALA A 1 92 ? 6.937 0.514 6.687 1.00 88.12 92 ALA A O 1
ATOM 687 N N . LYS A 1 93 ? 8.407 -1.166 6.499 1.00 90.06 93 LYS A N 1
ATOM 688 C CA . LYS A 1 93 ? 8.364 -1.187 5.029 1.00 90.06 93 LYS A CA 1
ATOM 689 C C . LYS A 1 93 ? 7.047 -1.728 4.480 1.00 90.06 93 LYS A C 1
ATOM 691 O O . LYS A 1 93 ? 6.695 -1.365 3.362 1.00 90.06 93 LYS A O 1
ATOM 696 N N . ALA A 1 94 ? 6.306 -2.533 5.246 1.00 92.62 94 ALA A N 1
ATOM 697 C CA . ALA A 1 94 ? 4.998 -3.044 4.829 1.00 92.62 94 ALA A CA 1
ATOM 698 C C . ALA A 1 94 ? 3.965 -1.919 4.640 1.00 92.62 94 ALA A C 1
ATOM 700 O O . ALA A 1 94 ? 3.051 -2.031 3.826 1.00 92.62 94 ALA A O 1
ATOM 701 N N . TRP A 1 95 ? 4.158 -0.806 5.348 1.00 92.12 95 TRP A N 1
ATOM 702 C CA . TRP A 1 95 ? 3.310 0.385 5.316 1.00 92.12 95 TRP A CA 1
ATOM 703 C C . TRP A 1 95 ? 3.646 1.349 4.173 1.00 92.12 95 TRP A C 1
ATOM 705 O O . TRP A 1 95 ? 2.974 2.368 4.007 1.00 92.12 95 TRP A O 1
ATOM 715 N N . ARG A 1 96 ? 4.678 1.040 3.379 1.00 90.38 96 ARG A N 1
ATOM 716 C CA . ARG A 1 96 ? 5.129 1.864 2.260 1.00 90.38 96 ARG A CA 1
ATOM 717 C C . ARG A 1 96 ? 4.770 1.217 0.929 1.00 90.38 96 ARG A C 1
ATOM 719 O O . ARG A 1 96 ? 5.140 0.074 0.678 1.00 90.38 96 ARG A O 1
ATOM 726 N N . CYS A 1 97 ? 4.139 1.965 0.030 1.00 90.19 97 CYS A N 1
ATOM 727 C CA . CYS A 1 97 ? 4.002 1.521 -1.356 1.00 90.19 97 CYS A CA 1
ATOM 728 C C . CYS A 1 97 ? 5.357 1.662 -2.068 1.00 90.19 97 CYS A C 1
ATOM 730 O O . CYS A 1 97 ? 6.030 2.682 -1.961 1.00 90.19 97 CYS A O 1
ATOM 732 N N . VAL A 1 98 ? 5.783 0.650 -2.829 1.00 89.19 98 VAL A N 1
ATOM 733 C CA . VAL A 1 98 ? 7.060 0.685 -3.573 1.00 89.19 98 VAL A CA 1
ATOM 734 C C . VAL A 1 98 ? 7.114 1.790 -4.633 1.00 89.19 98 VAL A C 1
ATOM 736 O O . VAL A 1 98 ? 8.204 2.228 -5.005 1.00 89.19 98 VAL A O 1
ATOM 739 N N . SER A 1 99 ? 5.949 2.238 -5.110 1.00 86.94 99 SER A N 1
ATOM 740 C CA . SER A 1 99 ? 5.810 3.387 -6.008 1.00 86.94 99 SER A CA 1
ATOM 741 C C . SER A 1 99 ? 5.808 4.729 -5.266 1.00 86.94 99 SER A C 1
ATOM 743 O O . SER A 1 99 ? 5.952 5.767 -5.907 1.00 86.94 99 SER A O 1
ATOM 745 N N . ASP A 1 100 ? 5.731 4.729 -3.931 1.00 83.50 100 ASP A N 1
ATOM 746 C CA . ASP A 1 100 ? 5.944 5.913 -3.095 1.00 83.50 100 ASP A CA 1
AT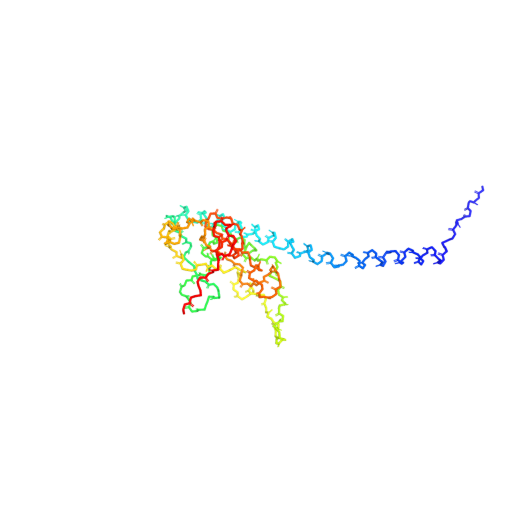OM 747 C C . ASP A 1 100 ? 7.451 6.184 -2.955 1.00 83.50 100 ASP A C 1
ATOM 749 O O . ASP A 1 100 ? 8.104 5.892 -1.947 1.00 83.50 100 ASP A O 1
ATOM 753 N N . ASN A 1 101 ? 8.034 6.699 -4.034 1.00 69.69 101 ASN A N 1
ATOM 754 C CA . ASN A 1 101 ? 9.406 7.177 -4.097 1.00 69.69 101 ASN A CA 1
ATOM 755 C C . ASN A 1 101 ? 9.387 8.651 -4.513 1.00 69.69 101 ASN A C 1
ATOM 757 O O . ASN A 1 101 ? 9.408 8.946 -5.700 1.00 69.69 101 ASN A O 1
ATOM 761 N N . LEU A 1 102 ? 9.327 9.554 -3.527 1.00 56.31 102 LEU A N 1
ATOM 762 C CA . LEU A 1 102 ? 9.887 10.918 -3.548 1.00 56.31 102 LEU A CA 1
ATOM 763 C C . LEU A 1 102 ? 10.123 11.535 -4.944 1.00 56.31 102 LEU A C 1
ATOM 765 O O . LEU A 1 102 ? 11.176 11.314 -5.543 1.00 56.31 102 LEU A O 1
ATOM 769 N N . GLY A 1 103 ? 9.190 12.378 -5.403 1.00 49.72 103 GLY A N 1
ATOM 770 C CA . GLY A 1 103 ? 9.392 13.222 -6.585 1.00 49.72 103 GLY A CA 1
ATOM 771 C C . GLY A 1 103 ? 8.144 13.556 -7.404 1.00 49.72 103 GLY A C 1
ATOM 772 O O . GLY A 1 103 ? 8.224 13.526 -8.626 1.00 49.72 103 GLY A O 1
ATOM 773 N N . TYR A 1 104 ? 7.010 13.900 -6.787 1.00 49.06 104 TYR A N 1
ATOM 774 C CA . TYR A 1 104 ? 5.972 14.628 -7.524 1.00 49.06 104 TYR A CA 1
ATOM 775 C C . TYR A 1 104 ? 6.279 16.123 -7.431 1.00 49.06 104 TYR A C 1
ATOM 777 O O . TYR A 1 104 ? 6.089 16.746 -6.384 1.00 49.06 104 TYR A O 1
ATOM 785 N N . THR A 1 105 ? 6.769 16.714 -8.521 1.00 44.75 105 THR A N 1
ATOM 786 C CA . THR A 1 105 ? 6.516 18.133 -8.763 1.00 44.75 105 THR A CA 1
ATOM 787 C C . THR A 1 105 ? 5.018 18.288 -8.997 1.00 44.75 105 THR A C 1
ATOM 789 O O . THR A 1 105 ? 4.442 17.602 -9.843 1.00 44.75 105 THR A O 1
ATOM 792 N N . ARG A 1 106 ? 4.366 19.193 -8.257 1.00 47.44 106 ARG A N 1
ATOM 793 C CA . ARG A 1 106 ? 3.064 19.715 -8.695 1.00 47.44 106 ARG A CA 1
ATOM 794 C C . ARG A 1 106 ? 3.194 20.238 -10.127 1.00 47.44 106 ARG A C 1
ATOM 796 O O . ARG A 1 106 ? 4.281 20.636 -10.549 1.00 47.44 106 ARG A O 1
ATOM 803 N N . VAL A 1 107 ? 2.063 20.349 -10.821 1.00 50.81 107 VAL A N 1
ATOM 804 C CA . VAL A 1 107 ? 1.938 21.151 -12.055 1.00 50.81 107 VAL A CA 1
ATOM 805 C C . VAL A 1 107 ? 2.474 22.593 -11.847 1.00 50.81 107 VAL A C 1
ATOM 807 O O . VAL A 1 107 ? 2.827 23.264 -12.808 1.00 50.81 107 VAL A O 1
ATOM 810 N N . ASP A 1 108 ? 2.678 23.002 -10.585 1.00 50.09 108 ASP A N 1
ATOM 811 C CA . ASP A 1 108 ? 3.215 24.289 -10.124 1.00 50.09 108 ASP A CA 1
ATOM 812 C C . ASP A 1 108 ? 4.709 24.270 -9.699 1.00 50.09 108 ASP A C 1
ATOM 814 O O . ASP A 1 108 ? 5.178 25.194 -9.035 1.00 50.09 108 ASP A O 1
ATOM 818 N N . GLY A 1 109 ? 5.478 23.215 -10.000 1.00 48.47 109 GLY A N 1
ATOM 819 C CA . GLY A 1 109 ? 6.943 23.202 -9.814 1.00 48.47 109 GLY A CA 1
ATOM 820 C C . GLY A 1 109 ? 7.468 23.038 -8.376 1.00 48.47 109 GLY A C 1
ATOM 821 O O . GLY A 1 109 ? 8.675 23.100 -8.158 1.00 48.47 109 GLY A O 1
ATOM 822 N N . GLN A 1 110 ? 6.603 22.788 -7.391 1.00 54.88 110 GLN A N 1
ATOM 823 C CA . GLN A 1 110 ? 7.006 22.461 -6.015 1.00 54.88 110 GLN A CA 1
ATOM 824 C C . GLN A 1 110 ? 7.170 20.939 -5.875 1.00 54.88 110 GLN A C 1
ATOM 826 O O . GLN A 1 110 ? 6.206 20.198 -6.087 1.00 54.88 110 GLN A O 1
ATOM 831 N N . SER A 1 111 ? 8.379 20.469 -5.555 1.00 52.88 111 SER A N 1
ATOM 832 C CA . SER A 1 111 ? 8.674 19.064 -5.254 1.00 52.88 111 SER A CA 1
ATOM 833 C C . SER A 1 111 ? 8.176 18.702 -3.854 1.00 52.88 111 SER A C 1
ATOM 835 O O . SER A 1 111 ? 8.619 19.277 -2.861 1.00 52.88 111 SER A O 1
ATOM 837 N N . PHE A 1 112 ? 7.269 17.732 -3.750 1.00 53.41 112 PHE A N 1
ATOM 838 C CA . PHE A 1 112 ? 6.871 17.197 -2.447 1.00 53.41 112 PHE A CA 1
ATOM 839 C C . PHE A 1 112 ? 7.802 16.060 -2.014 1.00 53.41 112 PHE A C 1
ATOM 841 O O . PHE A 1 112 ? 8.224 15.233 -2.830 1.00 53.41 112 PHE A O 1
ATOM 848 N N . GLN A 1 113 ? 8.110 16.015 -0.712 1.00 60.16 113 GLN A N 1
ATOM 849 C CA . GLN A 1 113 ? 8.696 14.827 -0.095 1.00 60.16 113 GLN A CA 1
ATOM 850 C C . GLN A 1 113 ? 7.707 13.642 -0.206 1.00 60.16 113 GLN A C 1
ATOM 852 O O . GLN A 1 113 ? 6.503 13.875 -0.306 1.00 60.16 113 GLN A O 1
ATOM 857 N N . SER A 1 114 ? 8.171 12.380 -0.204 1.00 67.44 114 SER A N 1
ATOM 858 C CA . SER A 1 114 ? 7.285 11.203 -0.142 1.00 67.44 114 SER A CA 1
ATOM 859 C C . SER A 1 114 ? 6.340 11.398 1.019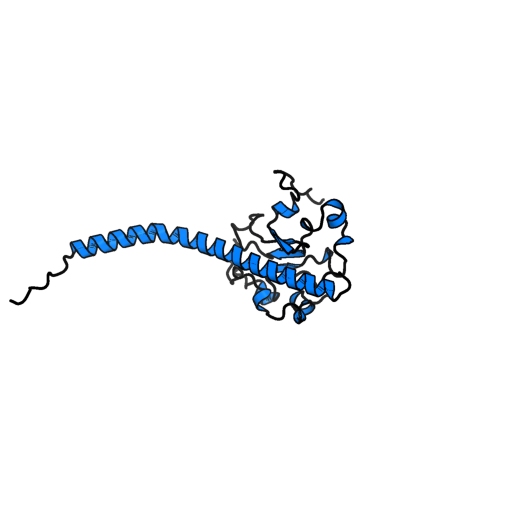 1.00 67.44 114 SER A C 1
ATOM 861 O O . SER A 1 114 ? 6.804 11.713 2.119 1.00 67.44 114 SER A O 1
ATOM 863 N N . ARG A 1 115 ? 5.051 11.144 0.802 1.00 69.44 115 ARG A N 1
ATOM 864 C CA . ARG A 1 115 ? 4.053 11.191 1.874 1.00 69.44 115 ARG A CA 1
ATOM 865 C C . ARG A 1 115 ? 4.457 10.292 3.038 1.00 69.44 115 ARG A C 1
ATOM 867 O O . ARG A 1 115 ? 4.367 10.721 4.184 1.00 69.44 115 ARG A O 1
ATOM 874 N N . PHE A 1 116 ? 5.053 9.132 2.748 1.00 77.69 116 PHE A N 1
ATOM 875 C CA . PHE A 1 116 ? 5.615 8.247 3.767 1.00 77.69 116 PHE A CA 1
ATOM 876 C C . PHE A 1 116 ? 6.645 8.916 4.696 1.00 77.69 116 PHE A C 1
ATOM 878 O O . PHE A 1 116 ? 6.730 8.555 5.862 1.00 77.69 116 PHE A O 1
ATOM 885 N N . ALA A 1 117 ? 7.429 9.891 4.228 1.00 72.56 117 ALA A N 1
ATOM 886 C CA . ALA A 1 117 ? 8.418 10.562 5.080 1.00 72.56 117 ALA A CA 1
ATOM 887 C C . ALA A 1 117 ? 7.768 11.475 6.134 1.00 72.56 117 ALA A C 1
ATOM 889 O O . ALA A 1 117 ? 8.345 11.660 7.201 1.00 72.56 117 ALA A O 1
ATOM 890 N N . GLY A 1 118 ? 6.587 12.028 5.837 1.00 70.44 118 GLY A N 1
ATOM 891 C CA . GLY A 1 118 ? 5.821 12.847 6.779 1.00 70.44 118 GLY A CA 1
ATOM 892 C C . GLY A 1 118 ? 4.889 12.028 7.671 1.00 70.44 118 GLY A C 1
ATOM 893 O O . GLY A 1 118 ? 4.790 12.307 8.858 1.00 70.44 118 GLY A O 1
ATOM 894 N N . GLU A 1 119 ? 4.242 11.003 7.111 1.00 71.19 119 GLU A N 1
ATOM 895 C CA . GLU A 1 119 ? 3.129 10.292 7.765 1.00 71.19 119 GLU A CA 1
ATOM 896 C C . GLU A 1 119 ? 3.461 8.836 8.141 1.00 71.19 119 GLU A C 1
ATOM 898 O O . GLU A 1 119 ? 2.650 8.147 8.754 1.00 71.19 119 GLU A O 1
ATOM 903 N N . THR A 1 120 ? 4.643 8.324 7.772 1.00 81.12 120 THR A N 1
ATOM 904 C CA . THR A 1 120 ? 5.083 6.921 7.976 1.00 81.12 120 THR A CA 1
ATOM 905 C C . THR A 1 120 ? 4.150 5.854 7.388 1.00 81.12 120 THR A C 1
ATOM 907 O O . THR A 1 120 ? 4.216 4.680 7.752 1.00 81.12 120 THR A O 1
ATOM 910 N N . LEU A 1 121 ? 3.292 6.257 6.449 1.00 86.25 121 LEU A N 1
ATOM 911 C CA . LEU A 1 121 ? 2.271 5.425 5.829 1.00 86.25 121 LEU A CA 1
ATOM 912 C C . LEU A 1 121 ? 1.984 5.943 4.409 1.00 86.25 121 LEU A C 1
ATOM 914 O O . LEU A 1 121 ? 1.779 7.139 4.218 1.00 86.25 121 LEU A O 1
ATOM 918 N N . SER A 1 122 ? 1.978 5.054 3.411 1.00 88.56 122 SER A N 1
ATOM 919 C CA . SER A 1 122 ? 1.610 5.396 2.020 1.00 88.56 122 SER A CA 1
ATOM 920 C C . SER A 1 122 ? 0.126 5.161 1.715 1.00 88.56 122 SER A C 1
ATOM 922 O O . SER A 1 122 ? -0.327 5.423 0.601 1.00 88.56 122 SER A O 1
ATOM 924 N N . TYR A 1 123 ? -0.628 4.642 2.680 1.00 88.81 123 TYR A N 1
ATOM 925 C CA . TYR A 1 123 ? -2.024 4.252 2.528 1.00 88.81 123 TYR A CA 1
ATOM 926 C C . TYR A 1 123 ? -2.924 5.099 3.428 1.00 88.81 123 TYR A C 1
ATOM 928 O O . TYR A 1 123 ? -2.583 5.434 4.554 1.00 88.81 123 TYR A O 1
ATOM 936 N N . GLU A 1 124 ? -4.106 5.434 2.957 1.00 85.88 124 GLU A N 1
ATOM 937 C CA . GLU A 1 124 ? -5.135 6.082 3.745 1.00 85.88 124 GLU A CA 1
ATOM 938 C C . GLU A 1 124 ? -6.006 5.024 4.424 1.00 85.88 124 GLU A C 1
ATOM 940 O O . GLU A 1 124 ? -6.443 4.069 3.782 1.00 85.88 124 GLU A O 1
ATOM 945 N N . TYR A 1 125 ? -6.257 5.189 5.723 1.00 88.69 125 TYR A N 1
ATOM 946 C CA . TYR A 1 125 ? -7.120 4.309 6.506 1.00 88.69 125 TYR A CA 1
ATOM 947 C C . TYR A 1 125 ? -8.534 4.878 6.623 1.00 88.69 125 TYR A C 1
ATOM 949 O O . TYR A 1 125 ? -8.715 6.062 6.916 1.00 88.69 125 TYR A O 1
ATOM 957 N N . ASN A 1 126 ? -9.546 4.024 6.460 1.00 87.69 126 ASN A N 1
ATOM 958 C CA . ASN A 1 126 ? -10.941 4.402 6.646 1.00 87.69 126 ASN A CA 1
ATOM 959 C C . ASN A 1 126 ? -11.281 4.582 8.137 1.00 87.69 126 ASN A C 1
ATOM 961 O O . ASN A 1 126 ? -11.833 3.695 8.794 1.00 87.69 126 ASN A O 1
ATOM 965 N N . GLN A 1 127 ? -11.009 5.774 8.667 1.00 83.75 127 GLN A N 1
ATOM 966 C CA . GLN A 1 127 ? -11.307 6.126 10.058 1.00 83.75 127 GLN A CA 1
ATOM 967 C C . GLN A 1 127 ? -12.804 6.019 10.400 1.00 83.75 127 GLN A C 1
ATOM 969 O O . GLN A 1 127 ? -13.160 5.800 11.559 1.00 83.75 127 GLN A O 1
ATOM 974 N N . GLY A 1 128 ? -13.707 6.095 9.414 1.00 83.12 128 GLY A N 1
ATOM 975 C CA . GLY A 1 128 ? -15.145 5.893 9.624 1.00 83.12 128 GLY A CA 1
ATOM 976 C C . GLY A 1 128 ? -15.495 4.514 10.198 1.00 83.12 128 GLY A C 1
ATOM 977 O O . GLY A 1 128 ? -16.558 4.360 10.816 1.00 83.12 128 GLY A O 1
ATOM 978 N N . LEU A 1 129 ? -14.598 3.538 10.042 1.00 86.12 129 LEU A N 1
ATOM 979 C CA . LEU A 1 129 ? -14.719 2.177 10.558 1.00 86.12 129 LEU A CA 1
ATOM 980 C C . LEU A 1 129 ? -13.901 1.926 11.838 1.00 86.12 129 LEU A C 1
ATOM 982 O O . LEU A 1 129 ? -14.026 0.854 12.429 1.00 86.12 129 LEU A O 1
ATOM 986 N N . ALA A 1 130 ? -13.109 2.897 12.302 1.00 89.06 130 ALA A N 1
ATOM 987 C CA . ALA A 1 130 ? -12.228 2.741 13.457 1.00 89.06 130 ALA A CA 1
ATOM 988 C C . ALA A 1 130 ? -12.998 2.315 14.721 1.00 89.06 130 ALA A C 1
ATOM 990 O O . ALA A 1 130 ? -13.981 2.952 15.113 1.00 89.06 130 ALA A O 1
ATOM 991 N N . GLY A 1 131 ? -12.563 1.222 15.357 1.00 90.06 131 GLY A N 1
ATOM 992 C CA . GLY A 1 131 ? -13.202 0.647 16.546 1.00 90.06 131 GLY A CA 1
ATOM 993 C C . GLY A 1 131 ? -14.591 0.038 16.308 1.00 90.06 131 GLY A C 1
ATOM 994 O O . GLY A 1 131 ? -15.268 -0.343 17.263 1.00 90.06 131 GLY A O 1
ATOM 995 N N . LYS A 1 132 ? -15.056 -0.053 15.055 1.00 90.25 132 LYS A N 1
ATOM 996 C CA . LYS A 1 132 ? -16.354 -0.649 14.710 1.00 90.25 132 LYS A CA 1
ATOM 997 C C . LYS A 1 132 ? -16.173 -2.078 14.212 1.00 90.25 132 LYS A C 1
ATOM 999 O O . LYS A 1 132 ? -15.136 -2.446 13.668 1.00 90.25 132 LYS A O 1
ATOM 1004 N N . ARG A 1 133 ? -17.225 -2.882 14.373 1.00 90.44 133 ARG A N 1
ATOM 1005 C CA . ARG A 1 133 ? -17.342 -4.196 13.726 1.00 90.44 133 ARG A CA 1
ATOM 1006 C C . ARG A 1 133 ? -17.801 -3.999 12.281 1.00 90.44 133 ARG A C 1
ATOM 1008 O O . ARG A 1 133 ? -18.747 -3.241 12.058 1.00 90.44 133 ARG A O 1
ATOM 1015 N N . ILE A 1 134 ? -17.182 -4.697 11.331 1.00 84.75 134 ILE A N 1
ATOM 1016 C CA . ILE A 1 134 ? -17.491 -4.586 9.891 1.00 84.75 134 ILE A CA 1
ATOM 1017 C C . ILE A 1 134 ? -18.957 -4.939 9.614 1.00 84.75 134 ILE A C 1
ATOM 1019 O O . ILE A 1 134 ? -19.673 -4.147 9.003 1.00 84.75 134 ILE A O 1
ATOM 1023 N N . GLU A 1 135 ? -19.432 -6.033 10.216 1.00 79.81 135 GLU A N 1
ATOM 1024 C CA . GLU A 1 135 ? -20.824 -6.516 10.181 1.00 79.81 135 GLU A CA 1
ATOM 1025 C C . GLU A 1 135 ? -21.862 -5.461 10.618 1.00 79.81 135 GLU A C 1
ATOM 1027 O O . GLU A 1 135 ? -23.047 -5.551 10.294 1.00 79.81 135 GLU A O 1
ATOM 1032 N N . ARG A 1 136 ? -21.451 -4.459 11.410 1.00 78.19 136 ARG A N 1
ATOM 1033 C CA . ARG A 1 136 ? -22.333 -3.377 11.880 1.00 78.19 136 ARG A CA 1
ATOM 1034 C C . ARG A 1 136 ? -22.346 -2.165 10.953 1.00 78.19 136 ARG A C 1
ATOM 1036 O O . ARG A 1 136 ? -23.121 -1.238 11.193 1.00 78.19 136 ARG A O 1
ATOM 1043 N N . SER A 1 137 ? -21.496 -2.127 9.932 1.00 76.19 137 SER A N 1
ATOM 1044 C CA . SER A 1 137 ? -21.545 -1.061 8.939 1.00 76.19 137 SER A CA 1
ATOM 1045 C C . SER A 1 137 ? -22.786 -1.244 8.061 1.00 76.19 137 SER A C 1
ATOM 1047 O O . SER A 1 137 ? -23.073 -2.343 7.590 1.00 76.19 137 SER A O 1
ATOM 1049 N N . ARG A 1 138 ? -23.547 -0.162 7.833 1.00 74.38 138 ARG A N 1
ATOM 1050 C CA . ARG A 1 138 ? -24.703 -0.212 6.918 1.00 74.38 138 ARG A CA 1
ATOM 1051 C C . ARG A 1 138 ? -24.275 -0.684 5.529 1.00 74.38 138 ARG A C 1
ATOM 1053 O O . ARG A 1 138 ? -24.990 -1.458 4.914 1.00 74.38 138 ARG A O 1
ATOM 1060 N N . LEU A 1 139 ? -23.099 -0.251 5.069 1.00 71.75 139 LEU A N 1
ATOM 1061 C CA . LEU A 1 139 ? -22.560 -0.636 3.768 1.00 71.75 139 LEU A CA 1
ATOM 1062 C C . LEU A 1 139 ? -22.345 -2.156 3.669 1.00 71.75 139 LEU A C 1
ATOM 1064 O O . LEU A 1 139 ? -22.869 -2.756 2.739 1.00 71.75 139 LEU A O 1
ATOM 1068 N N . ALA A 1 140 ? -21.699 -2.786 4.663 1.00 76.31 140 ALA A N 1
ATOM 1069 C CA . ALA A 1 140 ? -21.550 -4.246 4.709 1.00 76.31 140 ALA A CA 1
ATOM 1070 C C . ALA A 1 140 ? -22.897 -4.977 4.743 1.00 76.31 140 ALA A C 1
ATOM 1072 O O . ALA A 1 140 ? -23.059 -6.010 4.108 1.00 76.31 140 ALA A O 1
ATOM 1073 N N . GLN A 1 141 ? -23.886 -4.446 5.467 1.00 78.50 141 GLN A N 1
ATOM 1074 C CA . GLN A 1 141 ? -25.201 -5.087 5.576 1.00 78.50 141 GLN A CA 1
ATOM 1075 C C . GLN A 1 141 ? -25.983 -5.084 4.256 1.00 78.50 141 GLN A C 1
ATOM 1077 O O . GLN A 1 141 ? -26.750 -6.012 4.015 1.00 78.50 141 GLN A O 1
ATOM 1082 N N . PHE A 1 142 ? -25.812 -4.053 3.422 1.00 74.38 142 PHE A N 1
ATOM 1083 C CA . PHE A 1 142 ? -26.536 -3.919 2.154 1.00 74.38 142 PHE A CA 1
ATOM 1084 C C . PHE A 1 142 ? -25.772 -4.471 0.951 1.00 74.38 142 PHE A C 1
ATOM 1086 O O . PHE A 1 142 ? -26.391 -5.067 0.074 1.00 74.38 142 PHE A O 1
ATOM 1093 N N . LEU A 1 143 ? -24.456 -4.264 0.897 1.00 75.94 143 LEU A N 1
ATOM 1094 C CA . LEU A 1 143 ? -23.628 -4.624 -0.255 1.00 75.94 143 LEU A CA 1
ATOM 1095 C C . LEU A 1 143 ? -22.697 -5.806 0.028 1.00 75.94 143 LEU A C 1
ATOM 1097 O O . LEU A 1 143 ? -22.249 -6.446 -0.907 1.00 75.94 143 LEU A O 1
ATOM 1101 N N . GLY A 1 144 ? -22.473 -6.167 1.291 1.00 80.75 144 GLY A N 1
ATOM 1102 C CA . GLY A 1 144 ? -21.505 -7.187 1.692 1.00 80.75 144 GLY A CA 1
ATOM 1103 C C . GLY A 1 144 ? -20.121 -6.608 1.993 1.00 80.75 144 GLY A C 1
ATOM 1104 O O . GLY A 1 144 ? -19.803 -5.465 1.665 1.00 80.75 144 GLY A O 1
ATOM 1105 N N . ASP A 1 145 ? -19.278 -7.417 2.636 1.00 78.69 145 ASP A N 1
ATOM 1106 C CA . ASP A 1 145 ? -17.945 -6.990 3.087 1.00 78.69 145 ASP A CA 1
ATOM 1107 C C . ASP A 1 145 ? -16.998 -6.652 1.919 1.00 78.69 145 ASP A C 1
ATOM 1109 O O . ASP A 1 145 ? -16.111 -5.812 2.063 1.00 78.69 145 ASP A O 1
ATOM 1113 N N . HIS A 1 146 ? -17.215 -7.234 0.737 1.00 81.56 146 HIS A N 1
ATOM 1114 C CA . HIS A 1 146 ? -16.411 -6.964 -0.460 1.00 81.56 146 HIS A CA 1
ATOM 1115 C C . HIS A 1 146 ? -16.525 -5.512 -0.953 1.00 81.56 146 HIS A C 1
ATOM 1117 O O . HIS A 1 146 ? -15.655 -5.052 -1.672 1.00 81.56 146 HIS A O 1
ATOM 1123 N N . SER A 1 147 ? -17.546 -4.752 -0.555 1.00 80.38 147 SER A N 1
ATOM 1124 C CA . SER A 1 147 ? -17.686 -3.340 -0.955 1.00 80.38 147 SER A CA 1
ATOM 1125 C C . SER A 1 147 ? -17.169 -2.365 0.106 1.00 80.38 147 SER A C 1
ATOM 1127 O O . SER A 1 147 ? -17.204 -1.147 -0.081 1.00 80.38 147 SER A O 1
ATOM 1129 N N . VAL A 1 148 ? -16.717 -2.871 1.258 1.00 85.69 148 VAL A N 1
ATOM 1130 C CA . VAL A 1 148 ? -16.253 -2.039 2.370 1.00 85.69 148 VAL A CA 1
ATOM 1131 C C . VAL A 1 148 ? -14.746 -1.865 2.281 1.00 85.69 148 VAL A C 1
ATOM 1133 O O . VAL A 1 148 ? -13.987 -2.750 2.671 1.00 85.69 148 VAL A O 1
ATOM 1136 N N . TYR A 1 149 ? -14.301 -0.705 1.803 1.00 89.06 149 TYR A N 1
ATOM 1137 C CA . TYR A 1 149 ? -12.877 -0.388 1.787 1.00 89.06 149 TYR A CA 1
ATOM 1138 C C . TYR A 1 149 ? -12.353 -0.090 3.201 1.00 89.06 149 TYR A C 1
ATOM 1140 O O . TYR A 1 149 ? -12.963 0.646 3.985 1.00 89.06 149 TYR A O 1
ATOM 1148 N N . VAL A 1 150 ? -11.188 -0.651 3.511 1.00 90.81 150 VAL A N 1
ATOM 1149 C CA . VAL A 1 150 ? -10.470 -0.493 4.783 1.00 90.81 150 VAL A CA 1
ATOM 1150 C C . VAL A 1 150 ? -9.273 0.435 4.606 1.00 90.81 150 VAL A C 1
ATOM 1152 O O . VAL A 1 150 ? -9.058 1.322 5.432 1.00 90.81 150 VAL A O 1
ATOM 1155 N N . MET A 1 151 ? -8.506 0.250 3.529 1.00 91.44 151 MET A N 1
ATOM 1156 C CA . MET A 1 151 ? -7.343 1.075 3.193 1.00 91.44 151 MET A CA 1
ATOM 1157 C C . MET A 1 151 ? -7.291 1.362 1.694 1.00 91.44 151 MET A C 1
ATOM 1159 O O . MET A 1 151 ? -7.807 0.578 0.904 1.00 91.44 151 MET A O 1
ATOM 1163 N N . LEU A 1 152 ? -6.655 2.457 1.288 1.00 90.06 152 LEU A N 1
ATOM 1164 C CA . LEU A 1 152 ? -6.424 2.785 -0.124 1.00 90.06 152 LEU A CA 1
ATOM 1165 C C . LEU A 1 152 ? -5.122 3.557 -0.319 1.00 90.06 152 LEU A C 1
ATOM 1167 O O . LEU A 1 152 ? -4.612 4.146 0.624 1.00 90.06 152 LEU A O 1
ATOM 1171 N N . ASP A 1 153 ? -4.575 3.584 -1.528 1.00 88.12 153 ASP A N 1
ATOM 1172 C CA . ASP A 1 153 ? -3.383 4.388 -1.818 1.00 88.12 153 ASP A CA 1
ATOM 1173 C C . ASP A 1 153 ? -3.642 5.885 -1.584 1.00 88.12 153 ASP A C 1
ATOM 1175 O O . ASP A 1 153 ? -4.602 6.462 -2.109 1.00 88.12 153 ASP A O 1
ATOM 1179 N N . MET A 1 154 ? -2.768 6.536 -0.812 1.00 81.44 154 MET A N 1
ATOM 1180 C CA . MET A 1 154 ? -2.946 7.942 -0.435 1.00 81.44 154 MET A CA 1
ATOM 1181 C C . MET A 1 154 ? -2.906 8.871 -1.660 1.00 81.44 154 MET A C 1
ATOM 1183 O O . MET A 1 154 ? -3.776 9.728 -1.826 1.00 81.44 154 MET A O 1
ATOM 1187 N N . ASP A 1 155 ? -1.962 8.638 -2.572 1.00 79.56 155 ASP A N 1
ATOM 1188 C CA . ASP A 1 155 ? -1.839 9.353 -3.845 1.00 79.56 155 ASP A CA 1
ATOM 1189 C C . ASP A 1 155 ? -2.085 8.409 -5.039 1.00 79.56 155 ASP A C 1
ATOM 1191 O O . ASP A 1 155 ? -2.201 7.191 -4.906 1.00 79.56 155 ASP A O 1
ATOM 1195 N N . HIS A 1 156 ? -2.182 8.982 -6.238 1.00 79.88 156 HIS A N 1
ATOM 1196 C CA . HIS A 1 156 ? -2.331 8.248 -7.497 1.00 79.88 156 HIS A CA 1
ATOM 1197 C C . HIS A 1 156 ? -0.994 7.607 -7.916 1.00 79.88 156 HIS A C 1
ATOM 1199 O O . HIS A 1 156 ? -0.324 8.085 -8.829 1.00 79.88 156 HIS A O 1
ATOM 1205 N N . PHE A 1 157 ? -0.561 6.553 -7.219 1.00 79.94 157 PHE A N 1
ATOM 1206 C CA . PHE A 1 157 ? 0.733 5.904 -7.468 1.00 79.94 157 PHE A CA 1
ATOM 1207 C C . PHE A 1 157 ? 0.767 5.018 -8.726 1.00 79.94 157 PHE A C 1
ATOM 1209 O O . PHE A 1 157 ? 1.857 4.645 -9.171 1.00 79.94 157 PHE A O 1
ATOM 1216 N N . HIS A 1 158 ? -0.394 4.648 -9.278 1.00 85.25 158 HIS A N 1
ATOM 1217 C CA . HIS A 1 158 ? -0.516 3.597 -10.296 1.00 85.25 158 HIS A CA 1
ATOM 1218 C C . HIS A 1 158 ? -1.356 4.002 -11.510 1.00 85.25 158 HIS A C 1
ATOM 1220 O O . HIS A 1 158 ? -2.333 3.338 -11.860 1.00 85.25 158 HIS A O 1
ATOM 1226 N N . GLY A 1 159 ? -0.979 5.098 -12.154 1.00 76.44 159 GLY A N 1
ATOM 1227 C CA . GLY A 1 159 ? -1.585 5.543 -13.400 1.00 76.44 159 GLY A CA 1
ATOM 1228 C C . GLY A 1 159 ? -1.296 7.015 -13.675 1.00 76.44 159 GLY A C 1
ATOM 1229 O O . GLY A 1 159 ? -0.494 7.640 -12.978 1.00 76.44 159 GLY A O 1
ATOM 1230 N N . PRO A 1 160 ? -1.973 7.607 -14.673 1.00 67.81 160 PRO A N 1
ATOM 1231 C CA . PRO A 1 160 ? -1.900 9.038 -14.922 1.00 67.81 160 PRO A CA 1
ATOM 1232 C C . PRO A 1 160 ? -2.315 9.845 -13.679 1.00 67.81 160 PRO A C 1
ATOM 1234 O O . PRO A 1 160 ? -3.230 9.426 -12.959 1.00 67.81 160 PRO A O 1
ATOM 1237 N N . PRO A 1 161 ? -1.718 11.029 -13.445 1.00 59.47 161 PRO A N 1
ATOM 1238 C CA . PRO A 1 161 ? -2.157 11.925 -12.383 1.00 59.47 161 PRO A CA 1
ATOM 1239 C C . PRO A 1 161 ? -3.666 12.187 -12.479 1.00 59.47 161 PRO A C 1
ATOM 1241 O O . PRO A 1 161 ? -4.170 12.516 -13.552 1.00 59.47 161 PRO A O 1
ATOM 1244 N N . ASN A 1 162 ? -4.378 12.048 -11.358 1.00 58.03 162 ASN A N 1
ATOM 1245 C CA . ASN A 1 162 ? -5.833 12.236 -11.235 1.00 58.03 162 ASN A CA 1
ATOM 1246 C C . ASN A 1 162 ? -6.711 11.184 -11.938 1.00 58.03 162 ASN A C 1
ATOM 1248 O O . ASN A 1 162 ? -7.924 11.371 -12.032 1.00 58.03 162 ASN A O 1
ATOM 1252 N N . ALA A 1 163 ? -6.145 10.073 -12.418 1.00 67.81 163 ALA A N 1
ATOM 1253 C CA . ALA A 1 163 ? -6.957 8.955 -12.880 1.00 67.81 163 ALA A CA 1
ATOM 1254 C C . ALA A 1 163 ? -7.593 8.234 -11.683 1.00 67.81 163 ALA A C 1
ATOM 1256 O O . ALA A 1 163 ? -6.895 7.785 -10.776 1.00 67.81 163 ALA A O 1
ATOM 1257 N N . VAL A 1 164 ? -8.917 8.056 -11.711 1.00 62.97 164 VAL A N 1
ATOM 1258 C CA . VAL A 1 164 ? -9.671 7.424 -10.610 1.00 62.97 164 VAL A CA 1
ATOM 1259 C C . VAL A 1 164 ? -9.188 5.987 -10.330 1.00 62.97 164 VAL A C 1
ATOM 1261 O O . VAL A 1 164 ? -9.188 5.539 -9.190 1.00 62.97 164 VAL A O 1
ATOM 1264 N N . LYS A 1 165 ? -8.676 5.290 -11.356 1.00 74.25 165 LYS A N 1
ATOM 1265 C CA . LYS A 1 165 ? -8.108 3.932 -11.258 1.00 74.25 165 LYS A CA 1
ATOM 1266 C C . LYS A 1 165 ? -6.645 3.880 -10.810 1.00 74.25 165 LYS A C 1
ATOM 1268 O O . LYS A 1 165 ? -6.055 2.807 -10.816 1.00 74.25 165 LYS A O 1
ATOM 1273 N N . ALA A 1 166 ? -6.022 5.006 -10.466 1.00 79.62 166 ALA A N 1
ATOM 1274 C CA . ALA A 1 166 ? -4.599 5.034 -10.119 1.00 79.62 166 ALA A CA 1
ATOM 1275 C C . ALA A 1 166 ? -4.299 4.685 -8.651 1.00 79.62 166 ALA A C 1
ATOM 1277 O O . ALA A 1 166 ? -3.160 4.844 -8.207 1.00 79.62 166 ALA A O 1
ATOM 1278 N N . LYS A 1 167 ? -5.309 4.213 -7.913 1.00 86.06 167 LYS A N 1
ATOM 1279 C CA . LYS A 1 167 ? -5.220 3.788 -6.517 1.00 86.06 167 LYS A CA 1
ATOM 1280 C C . LYS A 1 167 ? -5.567 2.309 -6.398 1.00 86.06 167 LYS A C 1
ATOM 1282 O O . LYS A 1 167 ? -6.516 1.842 -7.024 1.00 86.06 167 LYS A O 1
ATOM 1287 N N . ASN A 1 168 ? -4.810 1.588 -5.589 1.00 91.81 168 ASN A N 1
ATOM 1288 C CA . ASN A 1 168 ? -5.193 0.287 -5.070 1.00 91.81 168 ASN A CA 1
ATOM 1289 C C . ASN A 1 168 ? -6.029 0.481 -3.805 1.00 91.81 168 ASN A C 1
ATOM 1291 O O . ASN A 1 168 ? -5.772 1.388 -3.010 1.00 91.81 168 ASN A O 1
ATOM 1295 N N . ILE A 1 169 ? -7.015 -0.387 -3.620 1.00 92.62 169 ILE A N 1
ATOM 1296 C CA . ILE A 1 169 ? -7.969 -0.323 -2.518 1.00 92.62 169 ILE A CA 1
ATOM 1297 C C . ILE A 1 169 ? -8.037 -1.696 -1.870 1.00 92.62 169 ILE A C 1
ATOM 1299 O O . ILE A 1 169 ? -8.265 -2.691 -2.544 1.00 92.62 169 ILE A O 1
ATOM 1303 N N . LEU A 1 170 ? -7.814 -1.758 -0.564 1.00 94.44 170 LEU A N 1
ATOM 1304 C CA . LEU A 1 170 ? -7.993 -2.951 0.247 1.00 94.44 170 LEU A CA 1
ATOM 1305 C C . LEU A 1 170 ? -9.402 -2.966 0.836 1.00 94.44 170 LEU A C 1
ATOM 1307 O O . LEU A 1 170 ? -9.790 -2.028 1.538 1.00 94.44 170 LEU A O 1
ATOM 1311 N N . PHE A 1 171 ? -10.112 -4.068 0.632 1.00 91.81 171 PHE A N 1
ATOM 1312 C CA . PHE A 1 171 ? -11.467 -4.282 1.132 1.00 91.81 171 PHE A CA 1
ATOM 1313 C C . PHE A 1 171 ? -11.497 -5.153 2.393 1.00 91.81 171 PHE A C 1
ATOM 1315 O O . PHE A 1 171 ? -10.491 -5.746 2.789 1.00 91.81 171 PHE A O 1
ATOM 1322 N N . ALA A 1 172 ? -12.645 -5.205 3.066 1.00 89.19 172 ALA A N 1
ATOM 1323 C CA . ALA A 1 172 ? -12.812 -5.879 4.353 1.00 89.19 172 ALA A CA 1
ATOM 1324 C C . ALA A 1 172 ? -12.605 -7.402 4.295 1.00 89.19 172 ALA A C 1
ATOM 1326 O O . ALA A 1 172 ? -12.078 -7.993 5.236 1.00 89.19 172 ALA A O 1
ATOM 1327 N N . ASP A 1 173 ? -12.922 -8.040 3.173 1.00 88.75 173 ASP A N 1
ATOM 1328 C CA . ASP A 1 173 ? -12.590 -9.446 2.886 1.00 88.75 173 ASP A CA 1
ATOM 1329 C C . ASP A 1 173 ? -11.097 -9.658 2.517 1.00 88.75 173 ASP A C 1
ATOM 1331 O O . ASP A 1 173 ? -10.619 -10.781 2.324 1.00 88.75 173 ASP A O 1
ATOM 1335 N N . SER A 1 174 ? -10.329 -8.566 2.483 1.00 89.88 174 SER A N 1
ATOM 1336 C CA . SER A 1 174 ? -8.915 -8.457 2.120 1.00 89.88 174 SER A CA 1
ATOM 1337 C C . SER A 1 174 ? -8.558 -8.822 0.685 1.00 89.88 174 SER A C 1
ATOM 1339 O O . SER A 1 174 ? -7.402 -9.186 0.418 1.00 89.88 174 SER A O 1
ATOM 1341 N N . HIS A 1 175 ? -9.500 -8.717 -0.250 1.00 92.81 175 HIS A N 1
ATOM 1342 C CA . HIS A 1 175 ? -9.091 -8.537 -1.636 1.00 92.81 175 HIS A CA 1
ATOM 1343 C C . HIS A 1 175 ? -8.570 -7.109 -1.848 1.00 92.81 175 HIS A C 1
ATOM 1345 O O . HIS A 1 175 ? -8.838 -6.196 -1.062 1.00 92.81 175 HIS A O 1
ATOM 1351 N N . VAL A 1 176 ? -7.764 -6.946 -2.895 1.00 93.44 176 VAL A N 1
ATOM 1352 C CA . VAL A 1 176 ? -7.264 -5.643 -3.325 1.00 93.44 176 VAL A CA 1
ATOM 1353 C C . VAL A 1 176 ? -7.790 -5.384 -4.723 1.00 93.44 176 VAL A C 1
ATOM 1355 O O . VAL A 1 176 ? -7.576 -6.208 -5.612 1.00 93.44 176 VAL A O 1
ATOM 1358 N N . GLY A 1 177 ? -8.470 -4.259 -4.877 1.00 91.00 177 GLY A N 1
ATOM 1359 C CA . GLY A 1 177 ? -9.128 -3.827 -6.098 1.00 91.00 177 GLY A CA 1
ATOM 1360 C C . GLY A 1 177 ? -8.840 -2.362 -6.401 1.00 91.00 177 GLY A C 1
ATOM 1361 O O . GLY A 1 177 ? -7.816 -1.812 -5.974 1.00 91.00 177 GLY A O 1
ATOM 1362 N N . ASP A 1 178 ? -9.743 -1.727 -7.132 1.00 87.00 178 ASP A N 1
ATOM 1363 C CA . ASP A 1 178 ? -9.707 -0.295 -7.408 1.00 87.00 178 ASP A CA 1
ATOM 1364 C C . ASP A 1 178 ? -11.066 0.378 -7.163 1.00 87.00 178 ASP A C 1
ATOM 1366 O O . ASP A 1 178 ? -11.954 -0.171 -6.514 1.00 87.00 178 ASP A O 1
ATOM 1370 N N . VAL A 1 179 ? -11.196 1.640 -7.574 1.00 77.50 179 VAL A N 1
ATOM 1371 C CA . VAL A 1 179 ? -12.398 2.440 -7.312 1.00 77.50 179 VAL A CA 1
ATOM 1372 C C . VAL A 1 179 ? -13.665 1.832 -7.918 1.00 77.50 179 VAL A C 1
ATOM 1374 O O . VAL A 1 179 ? -14.742 2.050 -7.370 1.00 77.50 179 VAL A O 1
ATOM 1377 N N . GLU A 1 180 ? -13.561 1.080 -9.018 1.00 73.75 180 GLU A N 1
ATOM 1378 C CA . GLU A 1 180 ? -14.732 0.464 -9.648 1.00 73.75 180 GLU A CA 1
ATOM 1379 C C . GLU A 1 180 ? -15.368 -0.565 -8.718 1.00 73.75 180 GLU A C 1
ATOM 1381 O O . GLU A 1 180 ? -16.587 -0.640 -8.659 1.00 73.75 180 GLU A O 1
ATOM 1386 N N . ASP A 1 181 ? -14.577 -1.240 -7.885 1.00 70.75 181 ASP A N 1
ATOM 1387 C CA . ASP A 1 181 ? -15.081 -2.202 -6.902 1.00 70.75 181 ASP A CA 1
ATOM 1388 C C . ASP A 1 181 ? -15.848 -1.518 -5.744 1.00 70.75 181 ASP A C 1
ATOM 1390 O O . ASP A 1 181 ? -16.638 -2.154 -5.044 1.00 70.75 181 ASP A O 1
ATOM 1394 N N . ILE A 1 182 ? -15.669 -0.200 -5.551 1.00 65.38 182 ILE A N 1
ATOM 1395 C CA . ILE A 1 182 ? -16.489 0.608 -4.628 1.00 65.38 182 ILE A CA 1
ATOM 1396 C C . ILE A 1 182 ? -17.804 1.020 -5.295 1.00 65.38 182 ILE A C 1
ATOM 1398 O O . ILE A 1 182 ? -18.861 0.999 -4.662 1.00 65.38 18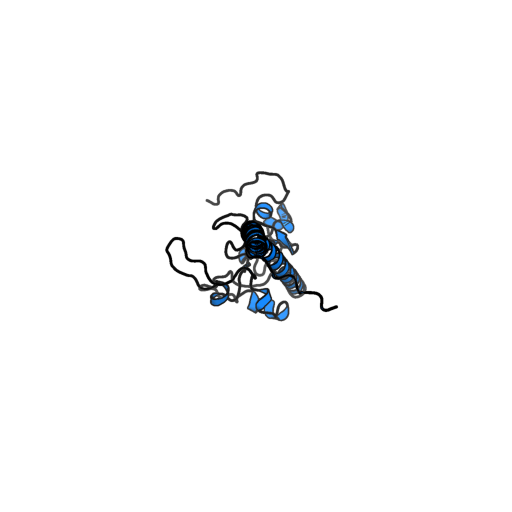2 ILE A O 1
ATOM 1402 N N . THR A 1 183 ? -17.731 1.488 -6.542 1.00 62.56 183 THR A N 1
ATOM 1403 C CA . THR A 1 183 ? -18.873 2.114 -7.222 1.00 62.56 183 THR A CA 1
ATOM 1404 C C . THR A 1 183 ? -19.794 1.091 -7.879 1.00 62.56 183 THR A C 1
ATOM 1406 O O . THR A 1 183 ? -20.989 1.335 -8.003 1.00 62.56 183 THR A O 1
ATOM 1409 N N . ASP A 1 184 ? -19.242 -0.059 -8.247 1.00 55.22 184 ASP A N 1
ATOM 1410 C CA . ASP A 1 184 ? -19.891 -1.181 -8.905 1.00 55.22 184 ASP A CA 1
ATOM 1411 C C . ASP A 1 184 ? -19.537 -2.506 -8.192 1.00 55.22 184 ASP A C 1
ATOM 1413 O O . ASP A 1 184 ? -18.776 -3.332 -8.699 1.00 55.22 184 ASP A O 1
ATOM 1417 N N . PRO A 1 185 ? -20.115 -2.749 -7.003 1.00 50.03 185 PRO A N 1
ATOM 1418 C CA . PRO A 1 185 ? -19.811 -3.931 -6.192 1.00 50.03 185 PRO A CA 1
ATOM 1419 C C . PRO A 1 185 ? -20.244 -5.262 -6.837 1.00 50.03 185 PRO A C 1
ATOM 1421 O O . PRO A 1 185 ? -19.925 -6.329 -6.321 1.00 50.03 185 PRO A O 1
ATOM 1424 N N . TYR A 1 186 ? -20.969 -5.224 -7.963 1.00 47.34 186 TYR A N 1
ATOM 1425 C CA . TYR A 1 186 ? -21.488 -6.403 -8.661 1.00 47.34 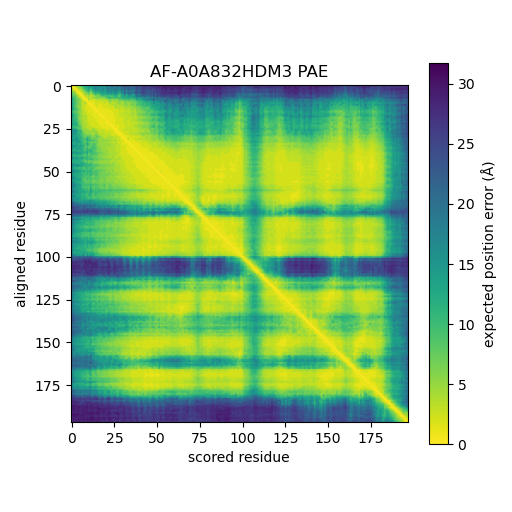186 TYR A CA 1
ATOM 1426 C C . TYR A 1 186 ? -20.890 -6.608 -10.067 1.00 47.34 186 TYR A C 1
ATOM 1428 O O . TYR A 1 186 ? -21.284 -7.559 -10.747 1.00 47.34 186 TYR A O 1
ATOM 1436 N N . GLY A 1 187 ? -19.965 -5.751 -10.521 1.00 47.03 187 GLY A N 1
ATOM 1437 C CA . GLY A 1 187 ? -19.397 -5.808 -11.876 1.00 47.03 187 GLY A CA 1
ATOM 1438 C C . GLY A 1 187 ? -20.400 -5.481 -12.997 1.00 47.03 187 GLY A C 1
ATOM 1439 O O . GLY A 1 187 ? -20.266 -5.974 -14.122 1.00 47.03 187 GLY A O 1
ATOM 1440 N N . LEU A 1 188 ? -21.441 -4.706 -12.684 1.00 39.72 188 LEU A N 1
ATOM 1441 C CA . LEU A 1 188 ? -22.401 -4.128 -13.616 1.00 39.72 188 LEU A CA 1
ATOM 1442 C C . LEU A 1 188 ? -21.893 -2.777 -14.167 1.00 39.72 188 LEU A C 1
ATOM 1444 O O . LEU A 1 188 ? -21.989 -1.748 -13.491 1.00 39.72 188 LEU A O 1
ATOM 1448 N N . PRO A 1 189 ? -21.450 -2.717 -15.437 1.00 36.94 189 PRO A N 1
ATOM 1449 C CA . PRO A 1 189 ? -20.849 -1.510 -15.995 1.00 36.94 189 PRO A CA 1
ATOM 1450 C C . PRO A 1 189 ? -21.792 -0.299 -15.884 1.00 36.94 189 PRO A C 1
ATOM 1452 O O . PRO A 1 189 ? -22.845 -0.269 -16.520 1.00 36.94 189 PRO A O 1
ATOM 1455 N N . GLY A 1 190 ? -21.386 0.722 -15.115 1.00 42.53 190 GLY A N 1
ATOM 1456 C CA . GLY A 1 190 ? -22.014 2.052 -15.132 1.00 42.53 190 GLY A CA 1
ATOM 1457 C C . GLY A 1 190 ? -22.576 2.603 -13.817 1.00 42.53 190 GLY A C 1
ATOM 1458 O O . GLY A 1 190 ? -23.218 3.652 -13.854 1.00 42.53 190 GLY A O 1
ATOM 1459 N N . ALA A 1 191 ? -22.351 1.975 -12.662 1.00 38.50 191 ALA A N 1
ATOM 1460 C CA . ALA A 1 191 ? -22.762 2.560 -11.385 1.00 38.50 191 ALA A CA 1
ATOM 1461 C C . ALA A 1 191 ? -21.776 3.664 -10.945 1.00 38.50 191 ALA A C 1
ATOM 1463 O O . ALA A 1 191 ? -20.722 3.407 -10.378 1.00 38.50 191 ALA A O 1
ATOM 1464 N N . THR A 1 192 ? -22.090 4.923 -11.253 1.00 36.94 192 THR A N 1
ATOM 1465 C CA . THR A 1 192 ? -21.394 6.097 -10.704 1.00 36.94 192 THR A CA 1
ATOM 1466 C C . THR A 1 192 ? -21.844 6.359 -9.267 1.00 36.94 192 THR A C 1
ATOM 1468 O O . THR A 1 192 ? -23.043 6.308 -8.989 1.00 36.94 192 THR A O 1
ATOM 1471 N N . LEU A 1 193 ? -20.908 6.717 -8.377 1.00 41.44 193 LEU A N 1
ATOM 1472 C CA . LEU A 1 193 ? -21.228 7.226 -7.036 1.00 41.44 193 LEU A CA 1
ATOM 1473 C C . LEU A 1 193 ? -22.265 8.356 -7.133 1.00 41.44 193 LEU A C 1
ATOM 1475 O O . LEU A 1 193 ? -22.093 9.252 -7.967 1.00 41.44 193 LEU A O 1
ATOM 1479 N N . PRO A 1 194 ? -23.309 8.377 -6.283 1.00 29.36 194 PRO A N 1
ATOM 1480 C CA . PRO A 1 194 ? -24.092 9.587 -6.119 1.00 29.36 194 PRO A CA 1
ATOM 1481 C C . PRO A 1 194 ? -23.135 10.680 -5.643 1.00 29.36 194 PRO A C 1
ATOM 1483 O O . PRO A 1 194 ? -22.442 10.510 -4.638 1.00 29.36 194 PRO A O 1
ATOM 1486 N N . ALA A 1 195 ? -23.070 11.780 -6.394 1.00 31.95 195 ALA A N 1
ATOM 1487 C CA . ALA A 1 195 ? -22.393 12.984 -5.946 1.00 31.95 195 ALA A CA 1
ATOM 1488 C C . ALA A 1 195 ? -22.923 13.315 -4.545 1.00 31.95 195 ALA A C 1
ATOM 1490 O O . ALA A 1 195 ? -24.126 13.513 -4.359 1.00 31.95 195 ALA A O 1
ATOM 1491 N N . THR A 1 196 ? -22.043 13.286 -3.549 1.00 28.81 196 THR A N 1
ATOM 1492 C CA . THR A 1 196 ? -22.377 13.771 -2.213 1.00 28.81 196 THR A CA 1
ATOM 1493 C C . THR A 1 196 ? -22.767 15.251 -2.322 1.00 28.81 196 THR A C 1
ATOM 1495 O O . THR A 1 196 ? -22.072 15.972 -3.043 1.00 28.81 196 THR A O 1
ATOM 1498 N N . PRO A 1 197 ? -23.861 15.692 -1.675 1.00 38.03 197 PRO A N 1
ATOM 1499 C CA . PRO A 1 197 ? -24.292 17.091 -1.688 1.00 38.03 197 PRO A CA 1
ATOM 1500 C C . PRO A 1 197 ? -23.297 18.029 -0.996 1.00 38.03 197 PRO A C 1
ATOM 1502 O O . PRO A 1 197 ? -22.556 17.558 -0.100 1.00 38.03 197 PRO A O 1
#

Solvent-accessible surface area (backbone atoms only — not comparable to full-atom values): 11172 Å² total; per-residue (Å²): 133,85,79,78,79,82,77,85,52,72,64,63,54,49,54,51,54,52,52,52,50,56,52,50,66,62,47,57,68,52,52,54,58,50,51,50,52,50,32,44,55,51,32,41,53,35,46,33,52,49,34,53,29,50,50,57,47,12,71,77,48,83,49,21,40,70,66,27,33,38,64,75,77,73,95,56,99,45,51,50,49,67,67,68,38,29,90,66,49,68,56,69,66,63,40,46,37,78,55,68,63,61,67,54,54,47,102,80,72,53,70,44,74,32,61,37,80,80,61,66,35,35,50,30,43,47,44,93,45,38,61,35,40,62,82,73,35,68,61,26,68,76,70,30,46,72,44,34,66,45,35,30,42,64,56,53,66,46,56,59,86,86,41,76,68,6,26,51,29,26,21,66,74,33,52,63,47,36,53,60,41,61,41,26,73,79,76,55,91,80,48,70,71,77,79,78,132

Mean predicted aligned error: 9.97 Å

Sequence (197 aa):
MRQAAKGFTLLELLVVVMIIGVLLAIMVPVLGNARERAGRVACGALLKGLGVGVRTYMEENQLTLPWAAQVPSINTNMPPLPETMKPQVPDAKAWRCVSDNLGYTRVDGQSFQSRFAGETLSYEYNQGLAGKRIERSRLAQFLGDHSVYVMLDMDHFHGPPNAVKAKNILFADSHVGDVEDITDPYGLPGATLPATP

Foldseek 3Di:
DDPDDDDDDPVNVVVVVVVVVVVCVVVVVVVVLVVLVVLVVQLQVLLLLVLVLQVVVCVVQVQAGAQADWPVPDPDPGHHPCVSSCVSPVDLCSQDRPLQDFADQDVPRDGDGRSCVNRSGQKTADNVRHRHHLCPDPCCVPLNQQLAFGIKGPALSRDPHPDQQSMWTATNVSRIHGPCCNQPVPPDPDRDDDPDD

Secondary structure (DSSP, 8-state):
--PPPPPPPHHHHHHHHHHHHHHHHHHHHHHHHHHHHHHHHHHHHHHHHHHHHHHHHHHHTTTBPP--BPSS--S-SSPBHHHHTTTT---GGGGS-TT--S-EE-TTSPEEPPHHHHHS-SEEE-GGGTT-BGGGSHHHHHH-GGG-EEEEESS--SSSTT-GGGS-EEETT--EE-THHHH-TT--TT-PPPPP-

Radius of gyration: 23.87 Å; Cα contacts (8 Å, |Δi|>4): 287; chains: 1; bounding box: 77×47×61 Å

pLDDT: mean 80.27, std 16.82, range [28.81, 97.31]